Protein AF-0000000084555993 (afdb_homodimer)

Radius of gyration: 19.86 Å; Cα contacts (8 Å, |Δi|>4): 781; chains: 2; bounding box: 46×56×42 Å

Sequence (348 aa):
MSSKCIVIVDMQNDFIDGALGTKEAQEMLPKLVDKLGNVQSADLIFTQDTHHKDYLSTQEGKNLPVEHCIEGEKGWEICLALQPYLDKAKAVIKKPAFGSMELPSLVKEYDEVELVGLCTDICVISNAMILKAASPEQKIAVDASC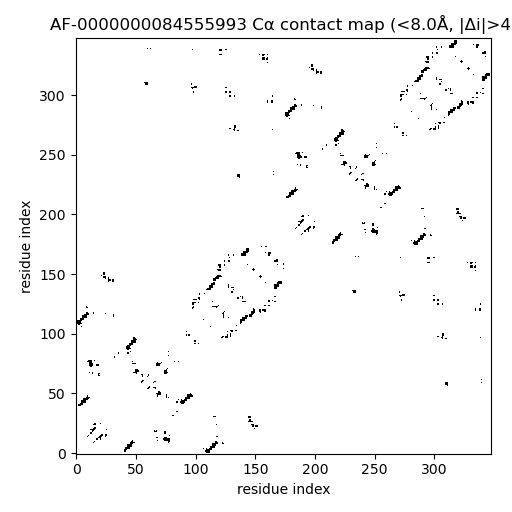CAGVTPESHKGALKAMKMCQIEIRNSSIMSSKCIVIVDMQNDFIDGALGTKEAQEMLPKLVDKLGNVQSADLIFTQDTHHKDYLSTQEGKNLPVEHCIEGEKGWEICLALQPYLDKAKAVIKKPAFGSMELPSLVKEYDEVELVGLCTDICVISNAMILKAASPEQKIAVDASCCAGVTPESHKGALKAMKMCQIEIRNSSI

Secondary structure (DSSP, 8-state):
---EEEEEE--BHHHHTSTT--HHHHHHHHHHHHHHHH--S-EEEEEEE-B-TTGGGSHHHHHS-----BTTSGGGSBPGGGHHHHTT-SEEEEESSSS-SSHHHHHTT-SEEEEEEE-IIIIIHHHHHHHHHH-TTSEEEEEEEEEE-SSHHHHHHHHHHHHHTTPEEES---/---EEEEEE--BHHHHTSTT--HHHHHHHHHHHHHHHH--S-EEEEEEE-B-TTGGGSHHHHHS-----BTTSGGGSBPGGGHHHHTT-SEEEEESSSS-SSHHHHHTT-SEEEEEEE-IIIIIHHHHHHHHHH-TTSEEEEEEEEEE-SSHHHHHHHHHHHHHTTPEEES---

Organism: NCBI:txid82374

Nearest PDB structures (foldseek):
  1im5-assembly1_A  TM=8.175E-01  e=3.072E-12  Pyrococcus horikoshii
  3r2j-assembly2_C  TM=8.538E-01  e=1.703E-11  Leishmania infantum
  3hu5-assembly1_A  TM=8.376E-01  e=5.335E-11  Nitratidesulfovibrio vulgaris str. Hildenborough
  2b34-assembly1_A  TM=7.791E-01  e=4.639E-07  Caenorhabditis elegans
  3ipc-assembly1_A  TM=2.996E-01  e=1.670E+00  Agrobacterium fabrum str. C58

InterPro domains:
  IPR000868 Isochorismatase-like domain [PF00857] (5-165)
  IPR036380 Isochorismatase-like superfamily [G3DSA:3.40.50.850] (1-174)
  IPR036380 Isochorismatase-like superfamily [SSF52499] (4-170)
  IPR052347 Isochorismatase Family Nicotinamidases [PTHR11080] (3-58)

Solvent-accessible surface area (backbone atoms only — not comparable to full-atom values): 17674 Å² total; per-residue (Å²): 128,89,41,37,33,37,38,40,27,31,56,19,29,13,46,31,77,44,79,62,34,38,71,55,31,52,63,21,45,62,52,38,50,53,47,63,72,64,58,83,74,58,49,36,34,36,38,32,54,42,36,53,94,61,38,62,76,37,57,62,18,66,75,49,80,63,84,54,20,35,65,90,39,76,36,32,36,66,33,75,89,47,46,78,54,57,76,66,34,78,46,74,44,78,22,81,42,57,18,54,85,61,52,47,74,76,50,64,85,35,50,28,41,37,38,33,29,33,33,28,29,35,28,39,47,26,36,51,41,44,39,45,32,71,36,61,78,45,48,43,33,34,39,47,56,29,30,24,26,92,38,75,67,47,22,51,35,24,53,53,35,39,42,63,58,70,32,44,76,34,76,60,94,120,128,88,42,37,33,38,38,39,27,30,56,18,28,13,47,31,77,43,79,62,34,38,73,54,33,53,63,20,45,62,50,36,51,54,48,60,73,64,57,84,73,58,50,36,34,38,37,34,53,42,36,54,95,62,37,64,77,38,59,62,19,64,76,48,78,62,84,53,21,36,66,92,39,75,37,31,36,66,34,74,88,46,46,76,55,57,76,66,32,78,44,74,44,78,23,80,44,58,20,54,87,61,52,46,75,75,50,64,85,35,50,28,42,36,37,35,30,33,33,29,29,35,28,40,46,28,34,51,41,43,40,46,32,71,35,60,77,45,46,45,33,33,40,46,55,29,29,26,25,90,38,73,66,45,22,51,36,25,52,53,35,39,41,64,58,70,32,45,75,35,76,61,93,120

Structure (mmCIF, N/CA/C/O backbone):
data_AF-0000000084555993-model_v1
#
loop_
_entity.id
_entity.type
_entity.pdbx_description
1 polymer nicotinamidase
#
loop_
_atom_site.group_PDB
_atom_site.id
_atom_site.type_symbol
_atom_site.label_atom_id
_atom_site.label_alt_id
_atom_site.label_comp_id
_atom_site.label_asym_id
_atom_site.label_entity_id
_atom_site.label_seq_id
_atom_site.pdbx_PDB_ins_code
_atom_site.Cartn_x
_atom_site.Cartn_y
_atom_site.Cartn_z
_atom_site.occupancy
_atom_site.B_iso_or_equiv
_atom_site.auth_seq_id
_atom_site.auth_comp_id
_atom_site.auth_asym_id
_atom_site.auth_atom_id
_atom_site.pdbx_PDB_model_num
ATOM 1 N N . MET A 1 1 ? -24.984 -11.398 -12.375 1 55.81 1 MET A N 1
ATOM 2 C CA . MET A 1 1 ? -24.203 -12.133 -11.375 1 55.81 1 MET A CA 1
ATOM 3 C C . MET A 1 1 ? -22.938 -11.375 -10.992 1 55.81 1 MET A C 1
ATOM 5 O O . MET A 1 1 ? -22.422 -10.602 -11.789 1 55.81 1 MET A O 1
ATOM 9 N N . SER A 1 2 ? -22.562 -11.227 -9.734 1 68.75 2 SER A N 1
ATOM 10 C CA . SER A 1 2 ? -21.359 -10.5 -9.32 1 68.75 2 SER A CA 1
ATOM 11 C C . SER A 1 2 ? -20.109 -11.055 -10.008 1 68.75 2 SER A C 1
ATOM 13 O O . SER A 1 2 ? -19.891 -12.266 -10.016 1 68.75 2 SER A O 1
ATOM 15 N N . SER A 1 3 ? -19.438 -10.188 -10.742 1 93.5 3 SER A N 1
ATOM 16 C CA . SER A 1 3 ? -18.25 -10.586 -11.492 1 93.5 3 SER A CA 1
ATOM 17 C C . SER A 1 3 ? -17 -10.516 -10.617 1 93.5 3 SER A C 1
ATOM 19 O O . SER A 1 3 ? -16.812 -9.562 -9.867 1 93.5 3 SER A O 1
ATOM 21 N N . LYS A 1 4 ? -16.234 -11.695 -10.633 1 96.56 4 LYS A N 1
ATOM 22 C CA . LYS A 1 4 ? -15.055 -11.812 -9.781 1 96.56 4 LYS A CA 1
ATOM 23 C C . LYS A 1 4 ? -13.805 -12.07 -10.617 1 96.56 4 LYS A C 1
ATOM 25 O O . LYS A 1 4 ? -13.859 -12.781 -11.625 1 96.56 4 LYS A O 1
ATOM 30 N N . CYS A 1 5 ? -12.773 -11.398 -10.172 1 98.12 5 CYS A N 1
ATOM 31 C CA . CYS A 1 5 ? -11.445 -11.648 -10.711 1 98.12 5 CYS A CA 1
ATOM 32 C C . CYS A 1 5 ? -10.477 -12.07 -9.609 1 98.12 5 CYS A C 1
ATOM 34 O O . CYS A 1 5 ? -10.523 -11.539 -8.5 1 98.12 5 CYS A O 1
ATOM 36 N N . ILE A 1 6 ? -9.688 -13.094 -9.836 1 98.75 6 ILE A N 1
ATOM 37 C CA . ILE A 1 6 ? -8.594 -13.477 -8.953 1 98.75 6 ILE A CA 1
ATOM 38 C C . ILE A 1 6 ? -7.262 -13.086 -9.578 1 98.75 6 ILE A C 1
ATOM 40 O O . ILE A 1 6 ? -6.973 -13.453 -10.719 1 98.75 6 ILE A O 1
ATOM 44 N N . VAL A 1 7 ? -6.539 -12.289 -8.883 1 98.94 7 VAL A N 1
ATOM 45 C CA . VAL A 1 7 ? -5.199 -11.906 -9.312 1 98.94 7 VAL A CA 1
ATOM 46 C C . VAL A 1 7 ? -4.164 -12.789 -8.625 1 98.94 7 VAL A C 1
ATOM 48 O O . VAL A 1 7 ? -4.051 -12.781 -7.395 1 98.94 7 VAL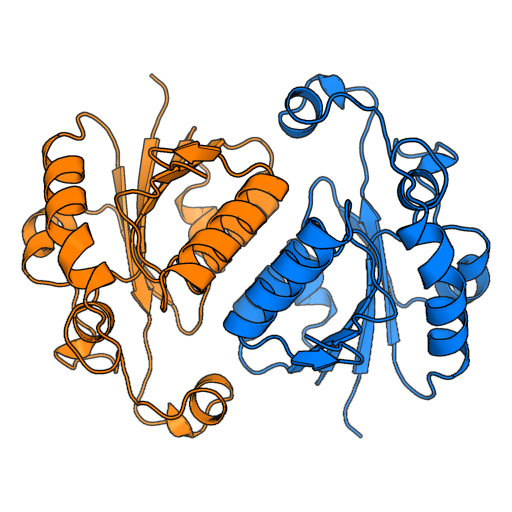 A O 1
ATOM 51 N N . ILE A 1 8 ? -3.455 -13.562 -9.375 1 98.94 8 ILE A N 1
ATOM 52 C CA . ILE A 1 8 ? -2.4 -14.445 -8.891 1 98.94 8 ILE A CA 1
ATOM 53 C C . ILE A 1 8 ? -1.05 -13.742 -8.992 1 98.94 8 ILE A C 1
ATOM 55 O O . ILE A 1 8 ? -0.478 -13.625 -10.078 1 98.94 8 ILE A O 1
ATOM 59 N N . VAL A 1 9 ? -0.584 -13.367 -7.863 1 98.94 9 VAL A N 1
ATOM 60 C CA . VAL A 1 9 ? 0.553 -12.453 -7.812 1 98.94 9 VAL A CA 1
ATOM 61 C C . VAL A 1 9 ? 1.855 -13.25 -7.781 1 98.94 9 VAL A C 1
ATOM 63 O O . VAL A 1 9 ? 2.146 -13.938 -6.805 1 98.94 9 VAL A O 1
ATOM 66 N N . ASP A 1 10 ? 2.623 -13.219 -8.773 1 98.94 10 ASP A N 1
ATOM 67 C CA . ASP A 1 10 ? 4.043 -13.539 -8.867 1 98.94 10 ASP A CA 1
ATOM 68 C C . ASP A 1 10 ? 4.312 -14.969 -8.422 1 98.94 10 ASP A C 1
ATOM 70 O O . ASP A 1 10 ? 5.258 -15.227 -7.672 1 98.94 10 ASP A O 1
ATOM 74 N N . MET A 1 11 ? 3.443 -15.852 -8.82 1 98.94 11 MET A N 1
ATOM 75 C CA . MET A 1 11 ? 3.701 -17.25 -8.531 1 98.94 11 MET A CA 1
ATOM 76 C C . MET A 1 11 ? 4.77 -17.812 -9.469 1 98.94 11 MET A C 1
ATOM 78 O O . MET A 1 11 ? 4.484 -18.688 -10.289 1 98.94 11 MET A O 1
ATOM 82 N N . GLN A 1 12 ? 5.945 -17.266 -9.281 1 98.94 12 GLN A N 1
ATOM 83 C CA . GLN A 1 12 ? 7.102 -17.578 -10.109 1 98.94 12 GLN A CA 1
ATOM 84 C C . GLN A 1 12 ? 8.078 -18.484 -9.367 1 98.94 12 GLN A C 1
ATOM 86 O O . GLN A 1 12 ? 8.164 -18.453 -8.141 1 98.94 12 GLN A O 1
ATOM 91 N N . ASN A 1 13 ? 8.898 -19.25 -10.086 1 98.94 13 ASN A N 1
ATOM 92 C CA . ASN A 1 13 ? 9.789 -20.25 -9.508 1 98.94 13 ASN A CA 1
ATOM 93 C C . ASN A 1 13 ? 10.75 -19.625 -8.492 1 98.94 13 ASN A C 1
ATOM 95 O O . ASN A 1 13 ? 11 -20.203 -7.438 1 98.94 13 ASN A O 1
ATOM 99 N N . ASP A 1 14 ? 11.289 -18.453 -8.789 1 98.94 14 ASP A N 1
ATOM 100 C CA . ASP A 1 14 ? 12.273 -17.797 -7.934 1 98.94 14 ASP A CA 1
ATOM 101 C C . ASP A 1 14 ? 11.695 -17.5 -6.555 1 98.94 14 ASP A C 1
ATOM 103 O O . ASP A 1 14 ? 12.422 -17.453 -5.559 1 98.94 14 ASP A O 1
ATOM 107 N N . PHE A 1 15 ? 10.344 -17.375 -6.465 1 98.88 15 PHE A N 1
ATOM 108 C CA . PHE A 1 15 ? 9.711 -17.016 -5.199 1 98.88 15 PHE A CA 1
ATOM 109 C C . PHE A 1 15 ? 9.227 -18.266 -4.473 1 98.88 15 PHE A C 1
ATOM 111 O O . PHE A 1 15 ? 8.812 -18.203 -3.314 1 98.88 15 PHE A O 1
ATOM 118 N N . ILE A 1 16 ? 9.188 -19.391 -5.141 1 98.88 16 ILE A N 1
ATOM 119 C CA . ILE A 1 16 ? 8.625 -20.609 -4.566 1 98.88 16 ILE A CA 1
ATOM 120 C C . ILE A 1 16 ? 9.75 -21.516 -4.082 1 98.88 16 ILE A C 1
ATOM 122 O O . ILE A 1 16 ? 9.836 -21.828 -2.895 1 98.88 16 ILE A O 1
ATOM 126 N N . ASP A 1 17 ? 10.68 -21.812 -4.949 1 98.44 17 ASP A N 1
ATOM 127 C CA . ASP A 1 17 ? 11.758 -22.719 -4.582 1 98.44 17 ASP A CA 1
ATOM 128 C C . ASP A 1 17 ? 13.07 -22.312 -5.25 1 98.44 17 ASP A C 1
ATOM 130 O O . ASP A 1 17 ? 14.008 -23.109 -5.336 1 98.44 17 ASP A O 1
ATOM 134 N N . GLY A 1 18 ? 13.18 -21.125 -5.801 1 98.44 18 GLY A N 1
ATOM 135 C CA . GLY A 1 18 ? 14.383 -20.594 -6.422 1 98.44 18 GLY A CA 1
ATOM 136 C C . GLY A 1 18 ? 15.109 -19.578 -5.555 1 98.44 18 GLY A C 1
ATOM 137 O O . GLY A 1 18 ? 15.289 -19.812 -4.359 1 98.44 18 GLY A O 1
ATOM 138 N N . ALA A 1 19 ? 15.625 -18.516 -6.148 1 98.38 19 ALA A N 1
ATOM 139 C CA . ALA A 1 19 ? 16.562 -17.562 -5.559 1 98.38 19 ALA A CA 1
ATOM 140 C C . ALA A 1 19 ? 15.992 -16.938 -4.285 1 98.38 19 ALA A C 1
ATOM 142 O O . ALA A 1 19 ? 16.734 -16.656 -3.338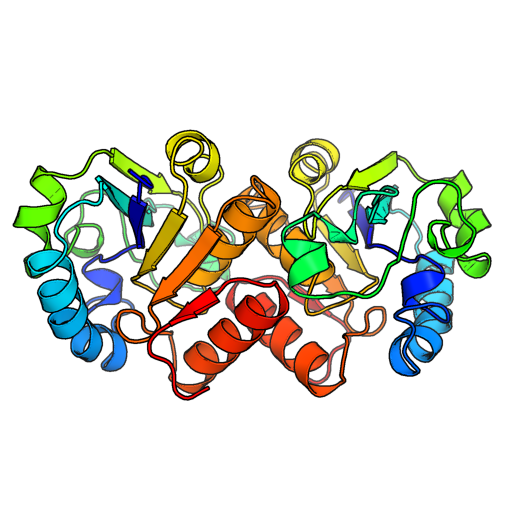 1 98.38 19 ALA A O 1
ATOM 143 N N . LEU A 1 20 ? 14.633 -16.781 -4.219 1 98.56 20 LEU A N 1
ATOM 144 C CA . LEU A 1 20 ? 13.969 -16.156 -3.074 1 98.56 20 LEU A CA 1
ATOM 145 C C . LEU A 1 20 ? 12.875 -17.062 -2.525 1 98.56 20 LEU A C 1
ATOM 147 O O . LEU A 1 20 ? 11.906 -16.578 -1.936 1 98.56 20 LEU A O 1
ATOM 151 N N . GLY A 1 21 ? 13.016 -18.328 -2.785 1 98.62 21 GLY A N 1
ATOM 152 C CA . GLY A 1 21 ? 12.047 -19.312 -2.32 1 98.62 21 GLY A CA 1
ATOM 153 C C . GLY A 1 21 ? 12.031 -19.453 -0.81 1 98.62 21 GLY A C 1
ATOM 154 O O . GLY A 1 21 ? 13.047 -19.25 -0.148 1 98.62 21 GLY A O 1
ATOM 155 N N . THR A 1 22 ? 10.859 -19.766 -0.294 1 98.5 22 THR A N 1
ATOM 156 C CA . THR A 1 22 ? 10.695 -20.031 1.128 1 98.5 22 THR A CA 1
ATOM 157 C C . THR A 1 22 ? 9.891 -21.312 1.339 1 98.5 22 THR A C 1
ATOM 159 O O . THR A 1 22 ? 9.164 -21.75 0.444 1 98.5 22 THR A O 1
ATOM 162 N N . LYS A 1 23 ? 10.031 -21.922 2.533 1 98.5 23 LYS A N 1
ATOM 163 C CA . LYS A 1 23 ? 9.227 -23.078 2.881 1 98.5 23 LYS A CA 1
ATOM 164 C C . LYS A 1 23 ? 7.738 -22.734 2.902 1 98.5 23 LYS A C 1
ATOM 166 O O . LYS A 1 23 ? 6.898 -23.531 2.486 1 98.5 23 LYS A O 1
ATOM 171 N N . GLU A 1 24 ? 7.418 -21.531 3.359 1 98.69 24 GLU A N 1
ATOM 172 C CA . GLU A 1 24 ? 6.035 -21.078 3.432 1 98.69 24 GLU A CA 1
ATOM 173 C C . GLU A 1 24 ? 5.41 -20.984 2.043 1 98.69 24 GLU A C 1
ATOM 175 O O . GLU A 1 24 ? 4.242 -21.328 1.859 1 98.69 24 GLU A O 1
ATOM 180 N N . ALA A 1 25 ? 6.188 -20.516 1.099 1 98.81 25 ALA A N 1
ATOM 181 C CA . ALA A 1 25 ? 5.707 -20.422 -0.277 1 98.81 25 ALA A CA 1
ATOM 182 C C . ALA A 1 25 ? 5.391 -21.812 -0.836 1 98.81 25 ALA A C 1
ATOM 184 O O . ALA A 1 25 ? 4.355 -22 -1.479 1 98.81 25 ALA A O 1
ATOM 185 N N . GLN A 1 26 ? 6.281 -22.734 -0.599 1 98.81 26 GLN A N 1
ATOM 186 C CA . GLN A 1 26 ? 6.062 -24.109 -1.071 1 98.81 26 GLN A CA 1
ATOM 187 C C . GLN A 1 26 ? 4.844 -24.734 -0.402 1 98.81 26 GLN A C 1
ATOM 189 O O . GLN A 1 26 ? 4.086 -25.453 -1.041 1 98.81 26 GLN A O 1
ATOM 194 N N . GLU A 1 27 ? 4.645 -24.359 0.808 1 98.5 27 GLU A N 1
ATOM 195 C CA . GLU A 1 27 ? 3.555 -24.953 1.588 1 98.5 27 GLU A CA 1
ATOM 196 C C . GLU A 1 27 ? 2.201 -24.406 1.138 1 98.5 27 GLU A C 1
ATOM 198 O O . GLU A 1 27 ? 1.195 -25.125 1.185 1 98.5 27 GLU A O 1
ATOM 203 N N . MET A 1 28 ? 2.131 -23.172 0.711 1 98.56 28 MET A N 1
ATOM 204 C CA . MET A 1 28 ? 0.849 -22.578 0.349 1 98.56 28 MET A CA 1
ATOM 205 C C . MET A 1 28 ? 0.449 -22.969 -1.071 1 98.56 28 MET A C 1
ATOM 207 O O . MET A 1 28 ? -0.715 -22.828 -1.451 1 98.56 28 MET A O 1
ATOM 211 N N . LEU A 1 29 ? 1.421 -23.422 -1.908 1 98.81 29 LEU A N 1
ATOM 212 C CA . LEU A 1 29 ? 1.202 -23.656 -3.33 1 98.81 29 LEU A CA 1
ATOM 213 C C . LEU A 1 29 ? 0.096 -24.688 -3.543 1 98.81 29 LEU A C 1
ATOM 215 O O . LEU A 1 29 ? -0.832 -24.453 -4.32 1 98.81 29 LEU A O 1
ATOM 219 N N . PRO A 1 30 ? 0.126 -25.812 -2.791 1 98.75 30 PRO A N 1
ATOM 220 C CA . PRO A 1 30 ? -0.958 -26.781 -3.004 1 98.75 30 PRO A CA 1
ATOM 221 C C . PRO A 1 30 ? -2.328 -26.219 -2.635 1 98.75 30 PRO A C 1
ATOM 223 O O . PRO A 1 30 ? -3.334 -26.562 -3.254 1 98.75 30 PRO A O 1
ATOM 226 N N . LYS A 1 31 ? -2.43 -25.344 -1.673 1 98.56 31 LYS A N 1
ATOM 227 C CA . LYS A 1 31 ? -3.688 -24.703 -1.292 1 98.56 31 LYS A CA 1
ATOM 228 C C . LYS A 1 31 ? -4.203 -23.797 -2.406 1 98.56 31 LYS A C 1
ATOM 230 O O . LYS A 1 31 ? -5.41 -23.75 -2.668 1 98.56 31 LYS A O 1
ATOM 235 N N . LEU A 1 32 ? -3.332 -23.125 -3.01 1 98.81 32 LEU A N 1
ATOM 236 C CA . LEU A 1 32 ? -3.703 -22.25 -4.117 1 98.81 32 LEU A CA 1
ATOM 237 C C . LEU A 1 32 ? -4.203 -23.062 -5.309 1 98.81 32 LEU A C 1
ATOM 239 O O . LEU A 1 32 ? -5.211 -22.719 -5.926 1 98.81 32 LEU A O 1
ATOM 243 N N . VAL A 1 33 ? -3.439 -24.125 -5.617 1 98.62 33 VAL A N 1
ATOM 244 C CA . VAL A 1 33 ? -3.857 -25 -6.711 1 98.62 33 VAL A CA 1
ATOM 245 C C . VAL A 1 33 ? -5.262 -25.531 -6.438 1 98.62 33 VAL A C 1
ATOM 247 O O . VAL A 1 33 ? -6.121 -25.531 -7.324 1 98.62 33 VAL A O 1
ATOM 250 N N . ASP A 1 34 ? -5.477 -25.969 -5.199 1 98.31 34 ASP A N 1
ATOM 251 C CA . ASP A 1 34 ? -6.789 -26.469 -4.797 1 98.31 34 ASP A CA 1
ATOM 252 C C . ASP A 1 34 ? -7.859 -25.391 -4.953 1 98.31 34 ASP A C 1
ATOM 254 O O . ASP A 1 34 ? -8.953 -25.672 -5.449 1 98.31 34 ASP A O 1
ATOM 258 N N . LYS A 1 35 ? -7.59 -24.188 -4.598 1 97.88 35 LYS A N 1
ATOM 259 C CA . LYS A 1 35 ? -8.523 -23.078 -4.711 1 97.88 35 LYS A CA 1
ATOM 260 C C . LYS A 1 35 ? -8.898 -22.812 -6.172 1 97.88 35 LYS A C 1
ATOM 262 O O . LYS A 1 35 ? -10.078 -22.688 -6.5 1 97.88 35 LYS A O 1
ATOM 267 N N . LEU A 1 36 ? -7.922 -22.719 -6.988 1 97.88 36 LEU A N 1
ATOM 268 C CA . LEU A 1 36 ? -8.156 -22.406 -8.391 1 97.88 36 LEU A CA 1
ATOM 269 C C . LEU A 1 36 ? -8.93 -23.516 -9.078 1 97.88 36 LEU A C 1
ATOM 271 O O . LEU A 1 36 ? -9.727 -23.266 -9.984 1 97.88 36 LEU A O 1
ATOM 275 N N . GLY A 1 37 ? -8.656 -24.734 -8.664 1 96.19 37 GLY A N 1
ATOM 276 C CA . GLY A 1 37 ? -9.375 -25.859 -9.219 1 96.19 37 GLY A CA 1
ATOM 277 C C . GLY A 1 37 ? -10.844 -25.875 -8.852 1 96.19 37 GLY A C 1
ATOM 278 O O . GLY A 1 37 ? -11.656 -26.516 -9.531 1 96.19 37 GLY A O 1
ATOM 279 N N . ASN A 1 38 ? -11.172 -25.172 -7.797 1 94.25 38 ASN A N 1
ATOM 280 C CA . ASN A 1 38 ? -12.539 -25.203 -7.277 1 94.25 38 ASN A CA 1
ATOM 281 C C . ASN A 1 38 ? -13.289 -23.906 -7.574 1 94.25 38 ASN A C 1
ATOM 283 O O . ASN A 1 38 ? -14.461 -23.781 -7.234 1 94.25 38 ASN A O 1
ATOM 287 N N . VAL A 1 39 ? -12.555 -23.016 -8.18 1 87.25 39 VAL A N 1
ATOM 288 C CA . VAL A 1 39 ? -13.188 -21.734 -8.469 1 87.25 39 VAL A CA 1
ATOM 289 C C . VAL A 1 39 ? -14.164 -21.891 -9.633 1 87.25 39 VAL A C 1
ATOM 291 O O . VAL A 1 39 ? -13.82 -22.438 -10.672 1 87.25 39 VAL A O 1
ATOM 294 N N . GLN A 1 40 ? -15.398 -21.562 -9.445 1 80.5 40 GLN A N 1
ATOM 295 C CA . GLN A 1 40 ? -16.453 -21.812 -10.422 1 80.5 40 GLN A CA 1
ATOM 296 C C . GLN A 1 40 ? -16.516 -20.688 -11.461 1 80.5 40 GLN A C 1
ATOM 298 O O . GLN A 1 40 ? -16.641 -20.953 -12.656 1 80.5 40 GLN A O 1
ATOM 303 N N . SER A 1 41 ? -16.562 -19.5 -11.141 1 88.94 41 SER A N 1
ATOM 304 C CA . SER A 1 41 ? -16.75 -18.391 -12.078 1 88.94 41 SER A CA 1
ATOM 305 C C . SER A 1 41 ? -15.906 -17.188 -11.672 1 88.94 41 SER A C 1
ATOM 307 O O . SER A 1 41 ? -16.344 -16.344 -10.898 1 88.94 41 SER A O 1
ATOM 309 N N . ALA A 1 42 ? -14.695 -17.156 -12.023 1 95.25 42 ALA A N 1
ATOM 310 C CA . ALA A 1 42 ? -13.805 -16 -11.828 1 95.25 42 ALA A CA 1
ATOM 311 C C . ALA A 1 42 ? -12.781 -15.914 -12.953 1 95.25 42 ALA A C 1
ATOM 313 O O . ALA A 1 42 ? -12.242 -16.922 -13.398 1 95.25 42 ALA A O 1
ATOM 314 N N . ASP A 1 43 ? -12.656 -14.773 -13.477 1 97.44 43 ASP A N 1
ATOM 315 C CA . ASP A 1 43 ? -11.539 -14.562 -14.391 1 97.44 43 ASP A CA 1
ATOM 316 C C . ASP A 1 43 ? -10.211 -14.539 -13.641 1 97.44 43 ASP A C 1
ATOM 318 O O . ASP A 1 43 ? -10.172 -14.188 -12.461 1 97.44 43 ASP A O 1
ATOM 322 N N . LEU A 1 44 ? -9.203 -14.961 -14.328 1 98.38 44 LEU A N 1
ATOM 323 C CA . LEU A 1 44 ? -7.879 -15.023 -13.719 1 98.38 44 LEU A CA 1
ATOM 324 C C . LEU A 1 44 ? -6.926 -14.031 -14.383 1 98.38 44 LEU A C 1
ATOM 326 O O . LEU A 1 44 ? -6.91 -13.906 -15.609 1 98.38 44 LEU A O 1
ATOM 330 N N . ILE A 1 45 ? -6.18 -13.297 -13.578 1 98.81 45 ILE A N 1
ATOM 331 C CA . ILE A 1 45 ? -5.09 -12.445 -14.047 1 98.81 45 ILE A CA 1
ATOM 332 C C . ILE A 1 45 ? -3.811 -12.781 -13.281 1 98.81 45 ILE A C 1
ATOM 334 O O . ILE A 1 45 ? -3.826 -12.898 -12.055 1 98.81 45 ILE A O 1
ATOM 338 N N . PHE A 1 46 ? -2.746 -12.984 -14.008 1 98.88 46 PHE A N 1
ATOM 339 C CA . PHE A 1 46 ? -1.445 -13.234 -13.398 1 98.88 46 PHE A CA 1
ATOM 340 C C . PHE A 1 46 ? -0.562 -11.992 -13.477 1 98.88 46 PHE A C 1
ATOM 342 O O . PHE A 1 46 ? -0.682 -11.195 -14.406 1 98.88 46 PHE A O 1
ATOM 349 N N . THR A 1 47 ? 0.23 -11.852 -12.453 1 98.88 47 THR A N 1
ATOM 350 C CA . THR A 1 47 ? 1.341 -10.914 -12.57 1 98.88 47 THR A CA 1
ATOM 351 C C . THR A 1 47 ? 2.678 -11.648 -12.5 1 98.88 47 THR A C 1
ATOM 353 O O . THR A 1 47 ? 2.756 -12.758 -11.969 1 98.88 47 THR A O 1
ATOM 356 N N . GLN A 1 48 ? 3.67 -11.055 -13.078 1 98.88 48 GLN A N 1
ATOM 357 C CA . GLN A 1 48 ? 5.051 -11.516 -13.031 1 98.88 48 GLN A CA 1
ATOM 358 C C . GLN A 1 48 ? 6.004 -10.375 -12.688 1 98.88 48 GLN A C 1
ATOM 360 O O . GLN A 1 48 ? 6.047 -9.367 -13.391 1 98.88 48 GLN A O 1
ATOM 365 N N . ASP A 1 49 ? 6.695 -10.523 -11.562 1 98.81 49 ASP A N 1
ATOM 366 C CA . ASP A 1 49 ? 7.852 -9.672 -11.312 1 98.81 49 ASP A CA 1
ATOM 367 C C . ASP A 1 49 ? 8.914 -9.859 -12.383 1 98.81 49 ASP A C 1
ATOM 369 O O . ASP A 1 49 ? 9.289 -10.992 -12.703 1 98.81 49 ASP A O 1
ATOM 373 N N . THR A 1 50 ? 9.383 -8.758 -12.945 1 98.81 50 THR A N 1
ATOM 374 C CA . THR A 1 50 ? 10.219 -8.914 -14.133 1 98.81 50 THR A CA 1
ATOM 375 C C . THR A 1 50 ? 11.43 -7.984 -14.062 1 98.81 50 THR A C 1
ATOM 377 O O . THR A 1 50 ? 11.273 -6.762 -14.016 1 98.81 50 THR A O 1
ATOM 380 N N . HIS A 1 51 ? 12.539 -8.617 -14.07 1 98.62 51 HIS A N 1
ATOM 381 C CA . HIS A 1 51 ? 13.805 -7.895 -14.023 1 98.62 51 HIS A CA 1
ATOM 382 C C . HIS A 1 51 ? 14.688 -8.258 -15.211 1 98.62 51 HIS A C 1
ATOM 384 O O . HIS A 1 51 ? 14.336 -9.125 -16.016 1 98.62 51 HIS A O 1
ATOM 390 N N . HIS A 1 52 ? 15.742 -7.5 -15.383 1 98.38 52 HIS A N 1
ATOM 391 C CA . HIS A 1 52 ? 16.688 -7.707 -16.469 1 98.38 52 HIS A CA 1
ATOM 392 C C . HIS A 1 52 ? 18.125 -7.766 -15.953 1 98.38 52 HIS A C 1
ATOM 394 O O . HIS A 1 52 ? 18.344 -7.766 -14.742 1 98.38 52 HIS A O 1
ATOM 400 N N . LYS A 1 53 ? 19.062 -7.91 -16.812 1 97 53 LYS A N 1
ATOM 401 C CA . LYS A 1 53 ? 20.453 -8.172 -16.438 1 97 53 LYS A CA 1
ATOM 402 C C . LYS A 1 53 ? 21.047 -7.008 -15.648 1 97 53 LYS A C 1
ATOM 404 O O . LYS A 1 53 ? 22.031 -7.176 -14.93 1 97 53 LYS A O 1
ATOM 409 N N . ASP A 1 54 ? 20.469 -5.898 -15.734 1 97.62 54 ASP A N 1
ATOM 410 C CA . ASP A 1 54 ? 20.969 -4.73 -15.016 1 97.62 54 ASP A CA 1
ATOM 411 C C . ASP A 1 54 ? 20.344 -4.629 -13.625 1 97.62 54 ASP A C 1
ATOM 413 O O . ASP A 1 54 ? 20.484 -3.602 -12.961 1 97.62 54 ASP A O 1
ATOM 417 N N . TYR A 1 55 ? 19.719 -5.66 -13.141 1 98.12 55 TYR A N 1
ATOM 418 C CA . TYR A 1 55 ? 18.969 -5.668 -11.891 1 98.12 55 TYR A CA 1
ATOM 419 C C . TYR A 1 55 ? 19.812 -5.113 -10.75 1 98.12 55 TYR A C 1
ATOM 421 O O . TYR A 1 55 ? 19.344 -4.285 -9.969 1 98.12 55 TYR A O 1
ATOM 429 N N . LEU A 1 56 ? 21 -5.484 -10.617 1 98 56 LEU A N 1
ATOM 430 C CA . LEU A 1 56 ? 21.844 -5.121 -9.492 1 98 56 LEU A CA 1
ATOM 431 C C . LEU A 1 56 ? 22.172 -3.633 -9.516 1 98 56 LEU A C 1
ATOM 433 O O . LEU A 1 56 ? 22.641 -3.078 -8.516 1 98 56 LEU A O 1
ATOM 437 N N . SER A 1 57 ? 21.922 -2.947 -10.656 1 98.06 57 SER A N 1
ATOM 438 C CA . SER A 1 57 ? 22.188 -1.515 -10.766 1 98.06 57 SER A CA 1
ATOM 439 C C . SER A 1 57 ? 20.953 -0.7 -10.406 1 98.06 57 SER A C 1
ATOM 441 O O . SER A 1 57 ? 21.031 0.515 -10.211 1 98.06 57 SER A O 1
ATOM 443 N N . THR A 1 58 ? 19.797 -1.345 -10.312 1 98 58 THR A N 1
ATOM 444 C CA . THR A 1 58 ? 18.562 -0.673 -9.938 1 98 58 THR A CA 1
ATOM 445 C C . THR A 1 58 ? 18.531 -0.391 -8.438 1 98 58 THR A C 1
ATOM 447 O O . THR A 1 58 ? 19.344 -0.933 -7.684 1 98 58 THR A O 1
ATOM 450 N N . GLN A 1 59 ? 17.656 0.459 -8.016 1 97.94 59 GLN A N 1
ATOM 451 C CA . GLN A 1 59 ? 17.484 0.703 -6.594 1 97.94 59 GLN A CA 1
ATOM 452 C C . GLN A 1 59 ? 17.094 -0.578 -5.859 1 97.94 59 GLN A C 1
ATOM 454 O O . GLN A 1 59 ? 17.625 -0.87 -4.785 1 97.94 59 GLN A O 1
ATOM 459 N N . GLU A 1 60 ? 16.125 -1.313 -6.418 1 98.12 60 GLU A N 1
ATOM 460 C CA . GLU A 1 60 ? 15.727 -2.578 -5.805 1 98.12 60 GLU A CA 1
ATOM 461 C C . GLU A 1 60 ? 16.922 -3.518 -5.652 1 98.12 60 GLU A C 1
ATOM 463 O O . GLU A 1 60 ? 17.094 -4.145 -4.605 1 98.12 60 GLU A O 1
ATOM 468 N N . GLY A 1 61 ? 17.719 -3.625 -6.719 1 98.12 61 GLY A N 1
ATOM 469 C CA . GLY A 1 61 ? 18.875 -4.508 -6.707 1 98.12 61 GLY A CA 1
ATOM 470 C C . GLY A 1 61 ? 19.906 -4.117 -5.668 1 98.12 61 GLY A C 1
ATOM 471 O O 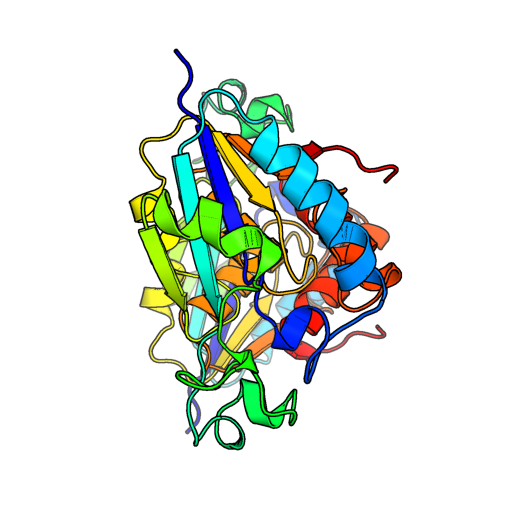. GLY A 1 61 ? 20.562 -4.98 -5.086 1 98.12 61 GLY A O 1
ATOM 472 N N . LYS A 1 62 ? 20.078 -2.809 -5.449 1 98.12 62 LYS A N 1
ATOM 473 C CA . LYS A 1 62 ? 21 -2.33 -4.426 1 98.12 62 LYS A CA 1
ATOM 474 C C . LYS A 1 62 ? 20.5 -2.682 -3.027 1 98.12 62 LYS A C 1
ATOM 476 O O . LYS A 1 62 ? 21.281 -3.021 -2.145 1 98.12 62 LYS A O 1
ATOM 481 N N . ASN A 1 63 ? 19.234 -2.676 -2.822 1 98 63 ASN A N 1
ATOM 482 C CA . ASN A 1 63 ? 18.625 -2.938 -1.519 1 98 63 ASN A CA 1
ATOM 483 C C . ASN A 1 63 ? 18.438 -4.434 -1.278 1 98 63 ASN A C 1
ATOM 485 O O . ASN A 1 63 ? 18.438 -4.887 -0.133 1 98 63 ASN A O 1
ATOM 489 N N . LEU A 1 64 ? 18.156 -5.199 -2.264 1 97.88 64 LEU A N 1
ATOM 490 C CA . LEU A 1 64 ? 18.062 -6.656 -2.273 1 97.88 64 LEU A CA 1
ATOM 491 C C . LEU A 1 64 ? 18.938 -7.254 -3.367 1 97.88 64 LEU A C 1
ATOM 493 O O . LEU A 1 64 ? 18.453 -7.582 -4.453 1 97.88 64 LEU A O 1
ATOM 497 N N . PRO A 1 65 ? 20.266 -7.43 -3.047 1 98.12 65 PRO A N 1
ATOM 498 C CA . PRO A 1 65 ? 21.219 -7.82 -4.082 1 98.12 65 PRO A CA 1
ATOM 499 C C . PRO A 1 65 ? 21.203 -9.32 -4.379 1 98.12 65 PRO A C 1
ATOM 501 O O . PRO A 1 65 ? 22.234 -9.992 -4.266 1 98.12 65 PRO A O 1
ATOM 504 N N . VAL A 1 66 ? 20.062 -9.875 -4.695 1 98.44 66 VAL A N 1
ATOM 505 C CA . VAL A 1 66 ? 19.812 -11.25 -5.133 1 98.44 66 VAL A CA 1
ATOM 506 C C . VAL A 1 66 ? 19.078 -11.242 -6.469 1 98.44 66 VAL A C 1
ATOM 508 O O . VAL A 1 66 ? 17.875 -10.969 -6.52 1 98.44 66 VAL A O 1
ATOM 511 N N . GLU A 1 67 ? 19.859 -11.523 -7.504 1 98.44 67 GLU A N 1
ATOM 512 C CA . GLU A 1 67 ? 19.219 -11.586 -8.812 1 98.44 67 GLU A CA 1
ATOM 513 C C . GLU A 1 67 ? 18.062 -12.594 -8.82 1 98.44 67 GLU A C 1
ATOM 515 O O . GLU A 1 67 ? 18.219 -13.703 -8.312 1 98.44 67 GLU A O 1
ATOM 520 N N . HIS A 1 68 ? 16.984 -12.211 -9.258 1 98.75 68 HIS A N 1
ATOM 521 C CA . HIS A 1 68 ? 15.789 -13.047 -9.359 1 98.75 68 HIS A CA 1
ATOM 522 C C . HIS A 1 68 ? 14.875 -12.57 -10.477 1 98.75 68 HIS A C 1
ATOM 524 O O . HIS A 1 68 ? 15.008 -11.438 -10.953 1 98.75 68 HIS A O 1
ATOM 530 N N . CYS A 1 69 ? 13.953 -13.477 -10.906 1 98.75 69 CYS A N 1
ATOM 531 C CA . CYS A 1 69 ? 12.906 -13.18 -11.883 1 98.75 69 CYS A CA 1
ATOM 532 C C . CYS A 1 69 ? 13.484 -12.438 -13.078 1 98.75 69 CYS A C 1
ATOM 534 O O . CYS A 1 69 ? 12.922 -11.43 -13.516 1 98.75 69 CYS A O 1
ATOM 536 N N . ILE A 1 70 ? 14.672 -12.875 -13.5 1 98.75 70 ILE A N 1
ATOM 537 C CA . ILE A 1 70 ? 15.25 -12.344 -14.727 1 98.75 70 ILE A CA 1
ATOM 538 C C . ILE A 1 70 ? 14.477 -12.875 -15.93 1 98.75 70 ILE A C 1
ATOM 540 O O . ILE A 1 70 ? 14.367 -14.094 -16.125 1 98.75 70 ILE A O 1
ATOM 544 N N . GLU A 1 71 ? 13.922 -11.977 -16.719 1 98.69 71 GLU A N 1
ATOM 545 C CA . GLU A 1 71 ? 13.047 -12.352 -17.828 1 98.69 71 GLU A CA 1
ATOM 546 C C . GLU A 1 71 ? 13.727 -13.352 -18.75 1 98.69 71 GLU A C 1
ATOM 548 O O . GLU A 1 71 ? 14.867 -13.148 -19.172 1 98.69 71 GLU A O 1
ATOM 553 N N . GLY A 1 72 ? 12.938 -14.414 -19.047 1 98.31 72 GLY A N 1
ATOM 554 C CA . GLY A 1 72 ? 13.438 -15.422 -19.969 1 98.31 72 GLY A CA 1
ATOM 555 C C . GLY A 1 72 ? 14.117 -16.594 -19.266 1 98.31 72 GLY A C 1
ATOM 556 O O . GLY A 1 72 ? 14.391 -17.625 -19.891 1 98.31 72 GLY A O 1
ATOM 557 N N . GLU A 1 73 ? 14.484 -16.453 -18.016 1 98.56 73 GLU A N 1
ATOM 558 C CA . GLU A 1 73 ? 15.109 -17.516 -17.234 1 98.56 73 GLU A CA 1
ATOM 559 C C . GLU A 1 73 ? 14.07 -18.344 -16.484 1 98.56 73 GLU A C 1
ATOM 561 O O . GLU A 1 73 ? 12.938 -17.891 -16.281 1 98.56 73 GLU A O 1
ATOM 566 N N . LYS A 1 74 ? 14.477 -19.516 -16.078 1 98.56 74 LYS A N 1
ATOM 567 C CA . LYS A 1 74 ? 13.578 -20.453 -15.406 1 98.56 74 LYS A CA 1
ATOM 568 C C . LYS A 1 74 ? 12.945 -19.812 -14.172 1 98.56 74 LYS A C 1
ATOM 570 O O . LYS A 1 74 ? 11.766 -20.031 -13.898 1 98.56 74 LYS A O 1
ATOM 575 N N . GLY A 1 75 ? 13.703 -19.031 -13.484 1 98.75 75 GLY A N 1
ATOM 576 C CA . GLY A 1 75 ? 13.219 -18.406 -12.258 1 98.75 75 GLY A CA 1
ATOM 577 C C . GLY A 1 75 ? 12.062 -17.438 -12.492 1 98.75 75 GLY A C 1
ATOM 578 O O . GLY A 1 75 ? 11.242 -17.219 -11.602 1 98.75 75 GLY A O 1
ATOM 579 N N . TRP A 1 76 ? 11.984 -16.875 -13.695 1 98.81 76 TRP A N 1
ATOM 580 C CA . TRP A 1 76 ? 11 -15.867 -14.07 1 98.81 76 TRP A CA 1
ATOM 581 C C . TRP A 1 76 ? 9.672 -16.516 -14.438 1 98.81 76 TRP A C 1
ATOM 583 O O . TRP A 1 76 ? 8.625 -15.875 -14.391 1 98.81 76 TRP A O 1
ATOM 593 N N . GLU A 1 77 ? 9.641 -17.75 -14.734 1 98.88 77 GLU A N 1
ATOM 594 C CA . GLU A 1 77 ? 8.461 -18.453 -15.227 1 98.88 77 GLU A CA 1
ATOM 595 C C . GLU A 1 77 ? 7.461 -18.719 -14.109 1 98.88 77 GLU A C 1
ATOM 597 O O . GLU A 1 77 ? 7.848 -18.953 -12.961 1 98.88 77 GLU A O 1
ATOM 602 N N . ILE A 1 78 ? 6.199 -18.609 -14.5 1 98.94 78 ILE A N 1
ATOM 603 C CA . ILE A 1 78 ? 5.168 -19.094 -13.586 1 98.94 78 ILE A CA 1
ATOM 604 C C . ILE A 1 78 ? 5.395 -20.578 -13.289 1 98.94 78 ILE A C 1
ATOM 606 O O . ILE A 1 78 ? 5.711 -21.359 -14.188 1 98.94 78 ILE A O 1
ATOM 610 N N . CYS A 1 79 ? 5.195 -20.984 -12.047 1 98.88 79 CYS A N 1
ATOM 611 C CA . CYS A 1 79 ? 5.512 -22.359 -11.641 1 98.88 79 CYS A CA 1
ATOM 612 C C . CYS A 1 79 ? 4.68 -23.359 -12.422 1 98.88 79 CYS A C 1
ATOM 614 O O . CYS A 1 79 ? 3.568 -23.047 -12.852 1 98.88 79 CYS A O 1
ATOM 616 N N . LEU A 1 80 ? 5.176 -24.484 -12.523 1 98.69 80 LEU A N 1
ATOM 617 C CA . LEU A 1 80 ? 4.602 -25.547 -13.344 1 98.69 80 LEU A CA 1
ATOM 618 C C . LEU A 1 80 ? 3.184 -25.875 -12.883 1 98.69 80 LEU A C 1
ATOM 620 O O . LEU A 1 80 ? 2.291 -26.078 -13.711 1 98.69 80 LEU A O 1
ATOM 624 N N . ALA A 1 81 ? 2.906 -25.891 -11.609 1 98.62 81 ALA A N 1
ATOM 625 C CA . ALA A 1 81 ? 1.633 -26.312 -11.031 1 98.62 81 ALA A CA 1
ATOM 626 C C . ALA A 1 81 ? 0.497 -25.391 -11.484 1 98.62 81 ALA A C 1
ATOM 628 O O . ALA A 1 81 ? -0.672 -25.781 -11.453 1 98.62 81 ALA A O 1
ATOM 629 N N . LEU A 1 82 ? 0.818 -24.188 -11.977 1 98.81 82 LEU A N 1
ATOM 630 C CA . LEU A 1 82 ? -0.229 -23.219 -12.289 1 98.81 82 LEU A CA 1
ATOM 631 C C . LEU A 1 82 ? -0.347 -23.031 -13.797 1 98.81 82 LEU A C 1
ATOM 633 O O . LEU A 1 82 ? -1.158 -22.219 -14.258 1 98.81 82 LEU A O 1
ATOM 637 N N . GLN A 1 83 ? 0.444 -23.766 -14.609 1 98.5 83 GLN A N 1
ATOM 638 C CA . GLN A 1 83 ? 0.47 -23.609 -16.062 1 98.5 83 GLN A CA 1
ATOM 639 C C . GLN A 1 83 ? -0.913 -23.844 -16.672 1 98.5 83 GLN A C 1
ATOM 641 O O . GLN A 1 83 ? -1.33 -23.109 -17.562 1 98.5 83 GLN A O 1
ATOM 646 N N . PRO A 1 84 ? -1.697 -24.828 -16.188 1 97.31 84 PRO A N 1
ATOM 647 C CA . PRO A 1 84 ? -3.037 -25.016 -16.75 1 97.31 84 PRO A CA 1
ATOM 648 C C . PRO A 1 84 ? -3.934 -23.797 -16.547 1 97.31 84 PRO A C 1
ATOM 650 O O . PRO A 1 84 ? -4.805 -23.531 -17.375 1 97.31 84 PRO A O 1
ATOM 653 N N . TYR A 1 85 ? -3.752 -23.062 -15.516 1 97.81 85 TYR A N 1
ATOM 654 C CA . TYR A 1 85 ? -4.559 -21.891 -15.219 1 97.81 85 TYR A CA 1
ATOM 655 C C . TYR A 1 85 ? -4.031 -20.656 -15.961 1 97.81 85 TYR A C 1
ATOM 657 O O . TYR A 1 85 ? -4.801 -19.766 -16.312 1 97.81 85 TYR A O 1
ATOM 665 N N . LEU A 1 86 ? -2.713 -20.672 -16.094 1 97.94 86 LEU A N 1
ATOM 666 C CA . LEU A 1 86 ? -2.094 -19.594 -16.859 1 97.94 86 LEU A CA 1
ATOM 667 C C . LEU A 1 86 ? -2.648 -19.562 -18.281 1 97.94 86 LEU A C 1
ATOM 669 O O . LEU A 1 86 ? -2.91 -18.5 -18.828 1 97.94 86 LEU A O 1
ATOM 673 N N . ASP A 1 87 ? -2.861 -20.734 -18.906 1 95.69 87 ASP A N 1
ATOM 674 C CA . ASP A 1 87 ? -3.354 -20.875 -20.266 1 95.69 87 ASP A CA 1
ATOM 675 C C . ASP A 1 87 ? -4.758 -20.297 -20.406 1 95.69 87 ASP A C 1
ATOM 677 O O . ASP A 1 87 ? -5.148 -19.844 -21.484 1 95.69 87 ASP A O 1
ATOM 681 N N . LYS A 1 88 ? -5.504 -20.219 -19.328 1 94.75 88 LYS A N 1
ATOM 682 C CA . LYS A 1 88 ? -6.891 -19.766 -19.344 1 94.75 88 LYS A CA 1
ATOM 683 C C . LYS A 1 88 ? -7 -18.344 -18.812 1 94.75 88 LYS A C 1
ATOM 685 O O . LYS A 1 88 ? -8.094 -17.781 -18.75 1 94.75 88 LYS A O 1
ATOM 690 N N . ALA A 1 89 ? -5.867 -17.781 -18.453 1 97.69 89 ALA A N 1
ATOM 691 C CA . ALA A 1 89 ? -5.8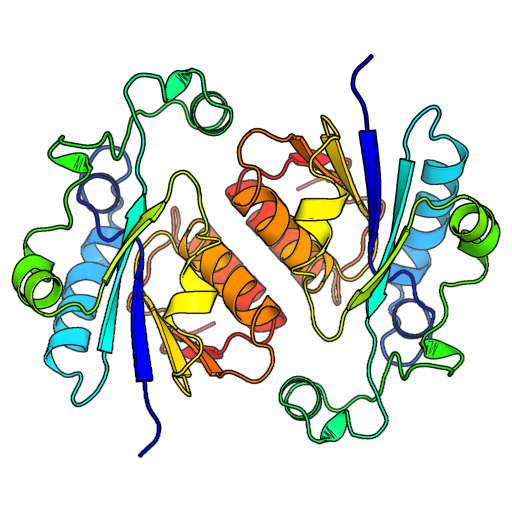63 -16.453 -17.828 1 97.69 89 ALA A CA 1
ATOM 692 C C . ALA A 1 89 ? -6.289 -15.383 -18.844 1 97.69 89 ALA A C 1
ATOM 694 O O . ALA A 1 89 ? -5.965 -15.469 -20.031 1 97.69 89 ALA A O 1
ATOM 695 N N . LYS A 1 90 ? -6.969 -14.398 -18.344 1 97.31 90 LYS A N 1
ATOM 696 C CA . LYS A 1 90 ? -7.391 -13.273 -19.172 1 97.31 90 LYS A CA 1
ATOM 697 C C . LYS A 1 90 ? -6.207 -12.383 -19.531 1 97.31 90 LYS A C 1
ATOM 699 O O . LYS A 1 90 ? -6.203 -11.742 -20.594 1 97.31 90 LYS A O 1
ATOM 704 N N . ALA A 1 91 ? -5.254 -12.305 -18.672 1 98.25 91 ALA A N 1
ATOM 705 C CA . ALA A 1 91 ? -4.082 -11.461 -18.891 1 98.25 91 ALA A CA 1
ATOM 706 C C . ALA A 1 91 ? -2.924 -11.891 -17.984 1 98.25 91 ALA A C 1
ATOM 708 O O . ALA A 1 91 ? -3.137 -12.516 -16.938 1 98.25 91 ALA A O 1
ATOM 709 N N . VAL A 1 92 ? -1.782 -11.625 -18.422 1 98.62 92 VAL A N 1
ATOM 710 C CA . VAL A 1 92 ? -0.545 -11.719 -17.656 1 98.62 92 VAL A CA 1
ATOM 711 C C . VAL A 1 92 ? 0.188 -10.383 -17.703 1 98.62 92 VAL A C 1
ATOM 713 O O . VAL A 1 92 ? 0.551 -9.898 -18.766 1 98.62 92 VAL A O 1
ATOM 716 N N . ILE A 1 93 ? 0.4 -9.812 -16.531 1 98.56 93 ILE A N 1
ATOM 717 C CA . ILE A 1 93 ? 1.042 -8.508 -16.438 1 98.56 93 ILE A CA 1
ATOM 718 C C . ILE A 1 93 ? 2.496 -8.672 -16.016 1 98.56 93 ILE A C 1
ATOM 720 O O . ILE A 1 93 ? 2.775 -9.266 -14.969 1 98.56 93 ILE A O 1
ATOM 724 N N . LYS A 1 94 ? 3.404 -8.18 -16.844 1 98.5 94 LYS A N 1
ATOM 725 C CA . LYS A 1 94 ? 4.793 -8.039 -16.406 1 98.5 94 LYS A CA 1
ATOM 726 C C . LYS A 1 94 ? 5.016 -6.711 -15.695 1 98.5 94 LYS A C 1
ATOM 728 O O . LYS A 1 94 ? 4.734 -5.648 -16.25 1 98.5 94 LYS A O 1
ATOM 733 N N . LYS A 1 95 ? 5.418 -6.801 -14.453 1 97.56 95 LYS A N 1
ATOM 734 C CA . LYS A 1 95 ? 5.672 -5.562 -13.727 1 97.56 95 LYS A CA 1
ATOM 735 C C . LYS A 1 95 ? 7.137 -5.457 -13.312 1 97.56 95 LYS A C 1
ATOM 737 O O . LYS A 1 95 ? 7.758 -6.457 -12.938 1 97.56 95 LYS A O 1
ATOM 742 N N . PRO A 1 96 ? 7.676 -4.23 -13.414 1 94.31 96 PRO A N 1
ATOM 743 C CA . PRO A 1 96 ? 9.094 -4.016 -13.109 1 94.31 96 PRO A CA 1
ATOM 744 C C . PRO A 1 96 ? 9.352 -3.748 -11.625 1 94.31 96 PRO A C 1
ATOM 746 O O . PRO A 1 96 ? 10.5 -3.602 -11.211 1 94.31 96 PRO A O 1
ATOM 749 N N . ALA A 1 97 ? 8.266 -3.596 -10.867 1 93.06 97 ALA A N 1
ATOM 750 C CA . ALA A 1 97 ? 8.375 -3.26 -9.453 1 93.06 97 ALA A CA 1
ATOM 751 C C . ALA A 1 97 ? 7.383 -4.074 -8.625 1 93.06 97 ALA A C 1
ATOM 753 O O . ALA A 1 97 ? 6.828 -5.066 -9.102 1 93.06 97 ALA A O 1
ATOM 754 N N . PHE A 1 98 ? 7.145 -3.666 -7.344 1 98.19 98 PHE A N 1
ATOM 755 C CA . PHE A 1 98 ? 6.355 -4.449 -6.398 1 98.19 98 PHE A CA 1
ATOM 756 C C . PHE A 1 98 ? 4.883 -4.449 -6.789 1 98.19 98 PHE A C 1
ATOM 758 O O . PHE A 1 98 ? 4.234 -5.496 -6.789 1 98.19 98 PHE A O 1
ATOM 765 N N . GLY A 1 99 ? 4.348 -3.316 -7.145 1 98.56 99 GLY A N 1
ATOM 766 C CA . GLY A 1 99 ? 2.971 -3.176 -7.59 1 98.56 99 GLY A CA 1
ATOM 767 C C . GLY A 1 99 ? 2.854 -2.801 -9.055 1 98.56 99 GLY A C 1
ATOM 768 O O . GLY A 1 99 ? 3.812 -2.311 -9.656 1 98.56 99 GLY A 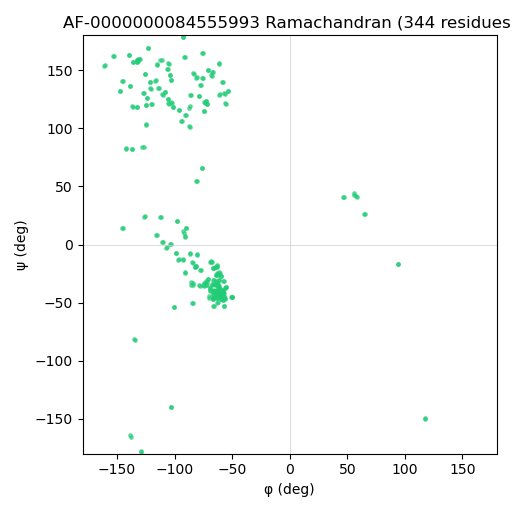O 1
ATOM 769 N N . SER A 1 100 ? 1.707 -3.064 -9.648 1 98.5 100 SER A N 1
ATOM 770 C CA . SER A 1 100 ? 1.422 -2.711 -11.039 1 98.5 100 SER A CA 1
ATOM 771 C C . SER A 1 100 ? 0.479 -1.515 -11.117 1 98.5 100 SER A C 1
ATOM 773 O O . SER A 1 100 ? -0.648 -1.571 -10.625 1 98.5 100 SER A O 1
ATOM 775 N N . MET A 1 101 ? 0.949 -0.521 -11.844 1 97.69 101 MET A N 1
ATOM 776 C CA . MET A 1 101 ? 0.101 0.648 -12.062 1 97.69 101 MET A CA 1
ATOM 777 C C . MET A 1 101 ? -0.908 0.387 -13.18 1 97.69 101 MET A C 1
ATOM 779 O O . MET A 1 101 ? -1.857 1.154 -13.352 1 97.69 101 MET A O 1
ATOM 783 N N . GLU A 1 102 ? -0.75 -0.718 -13.852 1 97.81 102 GLU A N 1
ATOM 784 C CA . GLU A 1 102 ? -1.649 -1.085 -14.938 1 97.81 102 GLU A CA 1
ATOM 785 C C . GLU A 1 102 ? -2.818 -1.925 -14.43 1 97.81 102 GLU A C 1
ATOM 787 O O . GLU A 1 102 ? -3.902 -1.907 -15.016 1 97.81 102 GLU A O 1
ATOM 792 N N . LEU A 1 103 ? -2.682 -2.598 -13.336 1 98.56 103 LEU A N 1
ATOM 793 C CA . LEU A 1 103 ? -3.609 -3.605 -12.836 1 98.56 103 LEU A CA 1
ATOM 794 C C . LEU A 1 103 ? -4.988 -3 -12.594 1 98.56 103 LEU A C 1
ATOM 796 O O . LEU A 1 103 ? -6.004 -3.596 -12.961 1 98.56 103 LEU A O 1
ATOM 800 N N . PRO A 1 104 ? -5.074 -1.793 -12.055 1 98.56 104 PRO A N 1
ATOM 801 C CA . PRO A 1 104 ? -6.398 -1.227 -11.781 1 98.56 104 PRO A CA 1
ATOM 802 C C . PRO A 1 104 ? -7.266 -1.126 -13.031 1 98.56 104 PRO A C 1
ATOM 804 O O . PRO A 1 104 ? -8.461 -1.426 -12.984 1 98.56 104 PRO A O 1
ATOM 807 N N . SER A 1 105 ? -6.676 -0.719 -14.117 1 98.12 105 SER A N 1
ATOM 808 C CA . SER A 1 105 ? -7.445 -0.555 -15.344 1 98.12 105 SER A CA 1
ATOM 809 C C . SER A 1 105 ? -7.961 -1.896 -15.859 1 98.12 105 SER A C 1
ATOM 811 O O . SER A 1 105 ? -9.055 -1.972 -16.422 1 98.12 105 SER A O 1
ATOM 813 N N . LEU A 1 106 ? -7.262 -2.977 -15.625 1 98.06 106 LEU A N 1
ATOM 814 C CA . LEU A 1 106 ? -7.605 -4.297 -16.141 1 98.06 106 LEU A CA 1
ATOM 815 C C . LEU A 1 106 ? -8.742 -4.918 -15.328 1 98.06 106 LEU A C 1
ATOM 817 O O . LEU A 1 106 ? -9.484 -5.762 -15.836 1 98.06 106 LEU A O 1
ATOM 821 N N . VAL A 1 107 ? -8.891 -4.418 -14.086 1 98.38 107 VAL A N 1
ATOM 822 C CA . VAL A 1 107 ? -9.82 -5.137 -13.219 1 98.38 107 VAL A CA 1
ATOM 823 C C . VAL A 1 107 ? -11.008 -4.242 -12.867 1 98.38 107 VAL A C 1
ATOM 825 O O . VAL A 1 107 ? -11.836 -4.598 -12.031 1 98.38 107 VAL A O 1
ATOM 828 N N . LYS A 1 108 ? -11.102 -3.121 -13.477 1 96.38 108 LYS A N 1
ATOM 829 C CA . LYS A 1 108 ? -12.07 -2.09 -13.109 1 96.38 108 LYS A CA 1
ATOM 830 C C . LYS A 1 108 ? -13.5 -2.594 -13.273 1 96.38 108 LYS A C 1
ATOM 832 O O . LYS A 1 108 ? -14.406 -2.152 -12.562 1 96.38 108 LYS A O 1
ATOM 837 N N . GLU A 1 109 ? -13.719 -3.531 -14.117 1 96.31 109 GLU A N 1
ATOM 838 C CA . GLU A 1 109 ? -15.07 -3.949 -14.461 1 96.31 109 GLU A CA 1
ATOM 839 C C . GLU A 1 109 ? -15.602 -4.973 -13.461 1 96.31 109 GLU A C 1
ATOM 841 O O . GLU A 1 109 ? -16.797 -5.266 -13.445 1 96.31 109 GLU A O 1
ATOM 846 N N . TYR A 1 110 ? -14.773 -5.555 -12.664 1 98 110 TYR A N 1
ATOM 847 C CA . TYR A 1 110 ? -15.188 -6.625 -11.766 1 98 110 TYR A CA 1
ATOM 848 C C . TYR A 1 110 ? -15.781 -6.062 -10.484 1 98 110 TYR A C 1
ATOM 850 O O . TYR A 1 110 ? -15.336 -5.02 -9.992 1 98 110 TYR A O 1
ATOM 858 N N . ASP A 1 111 ? -16.703 -6.734 -9.93 1 97.69 111 ASP A N 1
ATOM 859 C CA . ASP A 1 111 ? -17.266 -6.355 -8.641 1 97.69 111 ASP A CA 1
ATOM 860 C C . ASP A 1 111 ? -16.297 -6.629 -7.504 1 97.69 111 ASP A C 1
ATOM 862 O O . ASP A 1 111 ? -16.266 -5.898 -6.512 1 97.69 111 ASP A O 1
ATOM 866 N N . GLU A 1 112 ? -15.578 -7.652 -7.652 1 98.06 112 GLU A N 1
ATOM 867 C CA . GLU A 1 112 ? -14.641 -8.086 -6.617 1 98.06 112 GLU A CA 1
ATOM 868 C C . GLU A 1 112 ? -13.328 -8.555 -7.227 1 98.06 112 GLU A C 1
ATOM 870 O O . GLU A 1 112 ? -13.32 -9.234 -8.258 1 98.06 112 GLU A O 1
ATOM 875 N N . VAL A 1 113 ? -12.289 -8.141 -6.613 1 98.81 113 VAL A N 1
ATOM 876 C CA . VAL A 1 113 ? -10.953 -8.617 -6.961 1 98.81 113 VAL A CA 1
ATOM 877 C C . VAL A 1 113 ? -10.312 -9.289 -5.75 1 98.81 113 VAL A C 1
ATOM 879 O O . VAL A 1 113 ? -10.219 -8.688 -4.676 1 98.81 113 VAL A O 1
ATOM 882 N N . GLU A 1 114 ? -9.953 -10.516 -5.844 1 98.81 114 GLU A N 1
ATOM 883 C CA . GLU A 1 114 ? -9.25 -11.258 -4.801 1 98.81 114 GLU A CA 1
ATOM 884 C C . GLU A 1 114 ? -7.797 -11.508 -5.188 1 98.81 114 GLU A C 1
ATOM 886 O O . GLU A 1 114 ? -7.512 -11.938 -6.305 1 98.81 114 GLU A O 1
ATOM 891 N N . LEU A 1 115 ? -6.926 -11.195 -4.258 1 98.94 115 LEU A N 1
ATOM 892 C CA . LEU A 1 115 ? -5.504 -11.422 -4.496 1 98.94 115 LEU A CA 1
ATOM 893 C C . LEU A 1 115 ? -5.02 -12.664 -3.758 1 98.94 115 LEU A C 1
ATOM 895 O O . LEU A 1 115 ? -5.43 -12.922 -2.623 1 98.94 115 LEU A O 1
ATOM 899 N N . VAL A 1 116 ? -4.172 -13.383 -4.375 1 98.94 116 VAL A N 1
ATOM 900 C CA . VAL A 1 116 ? -3.418 -14.516 -3.852 1 98.94 116 VAL A CA 1
ATOM 901 C C . VAL A 1 116 ? -1.984 -14.469 -4.379 1 98.94 116 VAL A C 1
ATOM 903 O O . VAL A 1 116 ? -1.681 -13.719 -5.305 1 98.94 116 VAL A O 1
ATOM 906 N N . GLY A 1 117 ? -1.112 -15.227 -3.703 1 98.94 117 GLY A N 1
ATOM 907 C CA . GLY A 1 117 ? 0.225 -15.359 -4.262 1 98.94 117 GLY A CA 1
ATOM 908 C C . GLY A 1 117 ? 1.306 -14.789 -3.357 1 98.94 117 GLY A C 1
ATOM 909 O O . GLY A 1 117 ? 1.232 -14.922 -2.135 1 98.94 117 GLY A O 1
ATOM 910 N N . LEU A 1 118 ? 2.436 -14.266 -3.992 1 98.88 118 LEU A N 1
ATOM 911 C CA . LEU A 1 118 ? 3.676 -13.992 -3.275 1 98.88 118 LEU A CA 1
ATOM 912 C C . LEU A 1 118 ? 4.211 -12.609 -3.629 1 98.88 118 LEU A C 1
ATOM 914 O O . LEU A 1 118 ? 4.027 -12.133 -4.754 1 98.88 118 LEU A O 1
ATOM 918 N N . CYS A 1 119 ? 5.023 -12.086 -2.729 1 98.69 119 CYS A N 1
ATOM 919 C CA . CYS A 1 119 ? 4.992 -12.312 -1.288 1 98.69 119 CYS A CA 1
ATOM 920 C C . CYS A 1 119 ? 3.947 -11.43 -0.62 1 98.69 119 CYS A C 1
ATOM 922 O O . CYS A 1 119 ? 3.795 -10.266 -0.983 1 98.69 119 CYS A O 1
ATOM 924 N N . THR A 1 120 ? 3.252 -11.891 0.393 1 98.94 120 THR A N 1
ATOM 925 C CA . THR A 1 120 ? 2.188 -11.164 1.074 1 98.94 120 THR A CA 1
ATOM 926 C C . THR A 1 120 ? 2.648 -9.758 1.451 1 98.94 120 THR A C 1
ATOM 928 O O . THR A 1 120 ? 1.93 -8.781 1.228 1 98.94 120 THR A O 1
ATOM 931 N N . ASP A 1 121 ? 3.877 -9.633 2.021 1 98.88 121 ASP A N 1
ATOM 932 C CA . ASP A 1 121 ? 4.414 -8.445 2.674 1 98.88 121 ASP A CA 1
ATOM 933 C C . ASP A 1 121 ? 5.172 -7.566 1.679 1 98.88 121 ASP A C 1
ATOM 935 O O . ASP A 1 121 ? 5.805 -6.582 2.066 1 98.88 121 ASP A O 1
ATOM 939 N N . ILE A 1 122 ? 5.145 -7.883 0.377 1 98.81 122 ILE A N 1
ATOM 940 C CA . ILE A 1 122 ? 5.824 -7.082 -0.634 1 98.81 122 ILE A CA 1
ATOM 941 C C . ILE A 1 122 ? 4.898 -6.855 -1.826 1 98.81 122 ILE A C 1
ATOM 943 O O . ILE A 1 122 ? 4.242 -5.816 -1.922 1 98.81 122 ILE A O 1
ATOM 947 N N . CYS A 1 123 ? 4.812 -7.828 -2.725 1 98.94 123 CYS A N 1
ATOM 948 C CA . CYS A 1 123 ? 4.094 -7.598 -3.975 1 98.94 123 CYS A CA 1
ATOM 949 C C . CYS A 1 123 ? 2.588 -7.688 -3.764 1 98.94 123 CYS A C 1
ATOM 951 O O . CYS A 1 123 ? 1.824 -6.973 -4.414 1 98.94 123 CYS A O 1
ATOM 953 N N . VAL A 1 124 ? 2.07 -8.555 -2.893 1 98.94 124 VAL A N 1
ATOM 954 C CA . VAL A 1 124 ? 0.635 -8.672 -2.664 1 98.94 124 VAL A CA 1
ATOM 955 C C . VAL A 1 124 ? 0.108 -7.395 -2.023 1 98.94 124 VAL A C 1
ATOM 957 O O . VAL A 1 124 ? -0.831 -6.777 -2.535 1 98.94 124 VAL A O 1
ATOM 960 N N . ILE A 1 125 ? 0.716 -6.984 -0.953 1 98.94 125 ILE A N 1
ATOM 961 C CA . ILE A 1 125 ? 0.244 -5.781 -0.271 1 98.94 125 ILE A CA 1
ATOM 962 C C . ILE A 1 125 ? 0.384 -4.574 -1.196 1 98.94 125 ILE A C 1
ATOM 964 O O . ILE A 1 125 ? -0.477 -3.693 -1.21 1 98.94 125 ILE A O 1
ATOM 968 N N . SER A 1 126 ? 1.464 -4.461 -1.981 1 98.94 126 SER A N 1
ATOM 969 C CA . SER A 1 126 ? 1.648 -3.344 -2.9 1 98.94 126 SER A CA 1
ATOM 970 C C . SER A 1 126 ? 0.496 -3.248 -3.895 1 98.94 126 SER A C 1
ATOM 972 O O . SER A 1 126 ? -0.092 -2.18 -4.07 1 98.94 126 SER A O 1
ATOM 974 N N . ASN A 1 127 ? 0.154 -4.355 -4.477 1 98.94 127 ASN A N 1
ATOM 975 C CA . ASN A 1 127 ? -0.936 -4.363 -5.445 1 98.94 127 ASN A CA 1
ATOM 976 C C . ASN A 1 127 ? -2.285 -4.121 -4.773 1 98.94 127 ASN A C 1
ATOM 978 O O . ASN A 1 127 ? -3.145 -3.434 -5.328 1 98.94 127 ASN A O 1
ATOM 982 N N . ALA A 1 128 ? -2.506 -4.699 -3.6 1 98.94 128 ALA A N 1
ATOM 983 C CA . ALA A 1 128 ? -3.762 -4.516 -2.877 1 98.94 128 ALA A CA 1
ATOM 984 C C . ALA A 1 128 ? -4.008 -3.039 -2.57 1 98.94 128 ALA A C 1
ATOM 986 O O . ALA A 1 128 ? -5.117 -2.535 -2.762 1 98.94 128 ALA A O 1
ATOM 987 N N . MET A 1 129 ? -2.973 -2.381 -2.137 1 98.81 129 MET A N 1
ATOM 988 C CA . MET A 1 129 ? -3.094 -0.97 -1.781 1 98.81 129 MET A CA 1
ATOM 989 C C . MET A 1 129 ? -3.393 -0.122 -3.014 1 98.81 129 MET A C 1
ATOM 991 O O . MET A 1 129 ? -4.207 0.802 -2.953 1 98.81 129 MET A O 1
ATOM 995 N N . ILE A 1 130 ? -2.762 -0.394 -4.121 1 98.75 130 ILE A N 1
ATOM 996 C CA . ILE A 1 130 ? -2.988 0.323 -5.375 1 98.75 130 ILE A CA 1
ATOM 997 C C . ILE A 1 130 ? -4.434 0.126 -5.828 1 98.75 130 ILE A C 1
ATOM 999 O O . ILE A 1 130 ? -5.113 1.089 -6.191 1 98.75 130 ILE A O 1
ATOM 1003 N N . LEU A 1 131 ? -4.898 -1.088 -5.762 1 98.81 131 LEU A N 1
ATOM 1004 C CA . LEU A 1 131 ? -6.262 -1.397 -6.188 1 98.81 131 LEU A CA 1
ATOM 1005 C C . LEU A 1 131 ? -7.281 -0.663 -5.324 1 98.81 131 LEU A C 1
ATOM 1007 O O . LEU A 1 131 ? -8.242 -0.089 -5.844 1 98.81 131 LEU A O 1
ATOM 1011 N N . LYS A 1 132 ? -7.055 -0.713 -4.023 1 98.69 132 LYS A N 1
ATOM 1012 C CA . LYS A 1 132 ? -7.996 -0.071 -3.107 1 98.69 132 LYS A CA 1
ATOM 1013 C C . LYS A 1 132 ? -8.07 1.431 -3.365 1 98.69 132 LYS A C 1
ATOM 1015 O O . LYS A 1 132 ? -9.156 2.018 -3.324 1 98.69 132 LYS A O 1
ATOM 1020 N N . ALA A 1 133 ? -6.945 2.029 -3.645 1 98.19 133 ALA A N 1
ATOM 1021 C CA . ALA A 1 133 ? -6.906 3.461 -3.928 1 98.19 133 ALA A CA 1
ATOM 1022 C C . ALA A 1 133 ? -7.586 3.775 -5.258 1 98.19 133 ALA A C 1
ATOM 1024 O O . ALA A 1 133 ? -8.297 4.777 -5.379 1 98.19 133 ALA A O 1
ATOM 1025 N N . ALA A 1 134 ? -7.438 2.947 -6.211 1 98.19 134 ALA A N 1
ATOM 1026 C CA . ALA A 1 134 ? -7.93 3.189 -7.562 1 98.19 134 ALA A CA 1
ATOM 1027 C C . ALA A 1 134 ? -9.445 3.012 -7.633 1 98.19 134 ALA A C 1
ATOM 1029 O O . ALA A 1 134 ? -10.117 3.68 -8.422 1 98.19 134 ALA A O 1
ATOM 1030 N N . SER A 1 135 ? -9.945 2.082 -6.867 1 97.81 135 SER A N 1
ATOM 1031 C CA . SER A 1 135 ? -11.375 1.781 -6.867 1 97.81 135 SER A CA 1
ATOM 1032 C C . SER A 1 135 ? -11.898 1.575 -5.453 1 97.81 135 SER A C 1
ATOM 1034 O O . SER A 1 135 ? -12.18 0.446 -5.047 1 97.81 135 SER A O 1
ATOM 1036 N N . PRO A 1 136 ? -12.18 2.643 -4.793 1 97.25 136 PRO A N 1
ATOM 1037 C CA . PRO A 1 136 ? -12.531 2.566 -3.373 1 97.25 136 PRO A CA 1
ATOM 1038 C C . PRO A 1 136 ? -13.836 1.821 -3.129 1 97.25 136 PRO A C 1
ATOM 1040 O O . PRO A 1 136 ? -14.062 1.309 -2.029 1 97.25 136 PRO A O 1
ATOM 1043 N N . GLU A 1 137 ?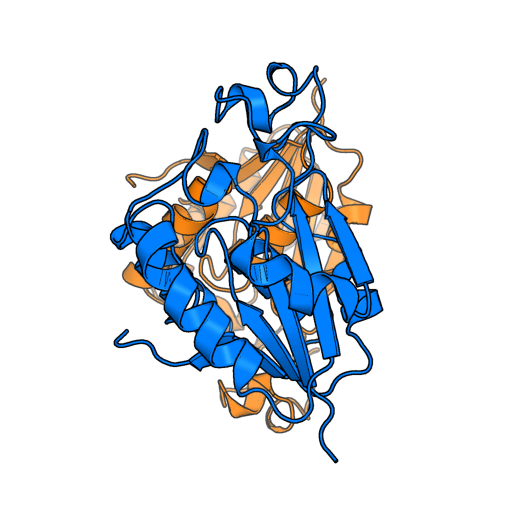 -14.664 1.7 -4.156 1 97.75 137 GLU A N 1
ATOM 1044 C CA . GLU A 1 137 ? -15.953 1.039 -3.979 1 97.75 137 GLU A CA 1
ATOM 1045 C C . GLU A 1 137 ? -15.906 -0.411 -4.449 1 97.75 137 GLU A C 1
ATOM 1047 O O . GLU A 1 137 ? -16.891 -1.142 -4.34 1 97.75 137 GLU A O 1
ATOM 1052 N N . GLN A 1 138 ? -14.867 -0.823 -5.047 1 98.19 138 GLN A N 1
ATOM 1053 C CA . GLN A 1 138 ? -14.656 -2.211 -5.445 1 98.19 138 GLN A CA 1
ATOM 1054 C C . GLN A 1 138 ? -14.25 -3.072 -4.254 1 98.19 138 GLN A C 1
ATOM 1056 O O . GLN A 1 138 ? -13.453 -2.648 -3.418 1 98.19 138 GLN A O 1
ATOM 1061 N N . LYS A 1 139 ? -14.836 -4.293 -4.172 1 98.31 139 LYS A N 1
ATOM 1062 C CA . LYS A 1 139 ? -14.43 -5.211 -3.111 1 98.31 139 LYS A CA 1
ATOM 1063 C C . LYS A 1 139 ? -13.062 -5.824 -3.402 1 98.31 139 LYS A C 1
ATOM 1065 O O . LYS A 1 139 ? -12.891 -6.512 -4.406 1 98.31 139 LYS A O 1
ATOM 1070 N N . ILE A 1 140 ? -12.117 -5.504 -2.578 1 98.88 140 ILE A N 1
ATOM 1071 C CA . ILE A 1 140 ? -10.773 -6.059 -2.684 1 98.88 140 ILE A CA 1
ATOM 1072 C C . ILE A 1 140 ? -10.508 -7.012 -1.518 1 98.88 140 ILE A C 1
ATOM 1074 O O . ILE A 1 140 ? -10.742 -6.66 -0.358 1 98.88 140 ILE A O 1
ATOM 1078 N N . ALA A 1 141 ? -10.055 -8.203 -1.807 1 98.88 141 ALA A N 1
ATOM 1079 C CA . ALA A 1 141 ? -9.812 -9.203 -0.771 1 98.88 141 ALA A CA 1
ATOM 1080 C C . ALA A 1 141 ? -8.477 -9.914 -1 1 98.88 141 ALA A C 1
ATOM 1082 O O . ALA A 1 141 ? -7.938 -9.891 -2.107 1 98.88 141 ALA A O 1
ATOM 1083 N N . VAL A 1 142 ? -7.957 -10.445 0.063 1 98.94 142 VAL A N 1
ATOM 1084 C CA . VAL A 1 142 ? -6.789 -11.32 0.039 1 98.94 142 VAL A CA 1
ATOM 1085 C C . VAL A 1 142 ? -7.125 -12.648 0.712 1 98.94 142 VAL A C 1
ATOM 1087 O O . VAL A 1 142 ? -7.68 -12.672 1.812 1 98.94 142 VAL A O 1
ATOM 1090 N N . ASP A 1 143 ? -6.891 -13.711 0.028 1 98.88 143 ASP A N 1
ATOM 1091 C CA . ASP A 1 143 ? -6.984 -15.016 0.67 1 98.88 143 ASP A CA 1
ATOM 1092 C C . ASP A 1 143 ? -5.656 -15.398 1.324 1 98.88 143 ASP A C 1
ATOM 1094 O O . ASP A 1 143 ? -4.75 -15.898 0.654 1 98.88 143 ASP A O 1
ATOM 1098 N N . ALA A 1 144 ? -5.617 -15.234 2.592 1 98.88 144 ALA A N 1
ATOM 1099 C CA . ALA A 1 144 ? -4.375 -15.375 3.352 1 98.88 144 ALA A CA 1
ATOM 1100 C C . ALA A 1 144 ? -3.818 -16.781 3.242 1 98.88 144 ALA A C 1
ATOM 1102 O O . ALA A 1 144 ? -2.602 -16.984 3.275 1 98.88 144 ALA A O 1
ATOM 1103 N N . SER A 1 145 ? -4.648 -17.781 3.176 1 98.69 145 SER A N 1
ATOM 1104 C CA . SER A 1 145 ? -4.211 -19.172 3.129 1 98.69 145 SER A CA 1
ATOM 1105 C C . SER A 1 145 ? -3.52 -19.484 1.809 1 98.69 145 SER A C 1
ATOM 1107 O O . SER A 1 145 ? -2.846 -20.516 1.687 1 98.69 145 SER A O 1
ATOM 1109 N N . CYS A 1 146 ? -3.689 -18.594 0.826 1 98.81 146 CYS A N 1
ATOM 1110 C CA . CYS A 1 146 ? -3.092 -18.781 -0.492 1 98.81 146 CYS A CA 1
ATOM 1111 C C . CYS A 1 146 ? -2.014 -17.734 -0.754 1 98.81 146 CYS A C 1
ATOM 1113 O O . CYS A 1 146 ? -1.765 -17.375 -1.904 1 98.81 146 CYS A O 1
ATOM 1115 N N . CYS A 1 147 ? -1.501 -17.234 0.308 1 98.94 147 CYS A N 1
ATOM 1116 C CA . CYS A 1 147 ? -0.372 -16.312 0.268 1 98.94 147 CYS A CA 1
ATOM 1117 C C . CYS A 1 147 ? 0.719 -16.75 1.24 1 98.94 147 CYS A C 1
ATOM 1119 O O . CYS A 1 147 ? 0.461 -17.516 2.17 1 98.94 147 CYS A O 1
ATOM 1121 N N . ALA A 1 148 ? 1.901 -16.281 1.008 1 98.81 148 ALA A N 1
ATOM 1122 C CA . ALA A 1 148 ? 3.012 -16.406 1.95 1 98.81 148 ALA A CA 1
ATOM 1123 C C . ALA A 1 148 ? 3.914 -15.172 1.886 1 98.81 148 ALA A C 1
ATOM 1125 O O . ALA A 1 148 ? 4.086 -14.578 0.821 1 98.81 148 ALA A O 1
ATOM 1126 N N . GLY A 1 149 ? 4.363 -14.766 3.08 1 98.44 149 GLY A N 1
ATOM 1127 C CA . GLY A 1 149 ? 5.34 -13.688 3.156 1 98.44 149 GLY A CA 1
ATOM 1128 C C . GLY A 1 149 ? 6.773 -14.18 3.174 1 98.44 149 GLY A C 1
ATOM 1129 O O . GLY A 1 149 ? 7.023 -15.391 3.113 1 98.44 149 GLY A O 1
ATOM 1130 N N . VAL A 1 150 ? 7.703 -13.234 3.221 1 98.38 150 VAL A N 1
ATOM 1131 C CA . VAL A 1 150 ? 9.125 -13.555 3.336 1 98.38 150 VAL A CA 1
ATOM 1132 C C . VAL A 1 150 ? 9.375 -14.328 4.629 1 98.38 150 VAL A C 1
ATOM 1134 O O . VAL A 1 150 ? 10.188 -15.25 4.66 1 98.38 150 VAL A O 1
ATOM 1137 N N . THR A 1 151 ? 8.75 -13.93 5.668 1 98.19 151 THR A N 1
ATOM 1138 C CA . THR A 1 151 ? 8.711 -14.633 6.945 1 98.19 151 THR A CA 1
ATOM 1139 C C . THR A 1 151 ? 7.281 -14.727 7.469 1 98.19 151 THR A C 1
ATOM 1141 O O . THR A 1 151 ? 6.41 -13.953 7.055 1 98.19 151 THR A O 1
ATOM 1144 N N . PRO A 1 152 ? 7.047 -15.711 8.336 1 98 152 PRO A N 1
ATOM 1145 C CA . PRO A 1 152 ? 5.719 -15.758 8.945 1 98 152 PRO A CA 1
ATOM 1146 C C . PRO A 1 152 ? 5.344 -14.445 9.641 1 98 152 PRO A C 1
ATOM 1148 O O . PRO A 1 152 ? 4.184 -14.023 9.586 1 98 152 PRO A O 1
ATOM 1151 N N . GLU A 1 153 ? 6.316 -13.789 10.273 1 97.62 153 GLU A N 1
ATOM 1152 C CA . GLU A 1 153 ? 6.062 -12.523 10.969 1 97.62 153 GLU A CA 1
ATOM 1153 C C . GLU A 1 153 ? 5.688 -11.422 9.984 1 97.62 153 GLU A C 1
ATOM 1155 O O . GLU A 1 153 ? 4.711 -10.703 10.203 1 97.62 153 GLU A O 1
ATOM 1160 N N . SER A 1 154 ? 6.418 -11.281 8.914 1 98.19 154 SER A N 1
ATOM 1161 C CA . SER A 1 154 ? 6.125 -10.227 7.953 1 98.19 154 SER A CA 1
ATOM 1162 C C . SER A 1 154 ? 4.84 -10.523 7.184 1 98.19 154 SER A C 1
ATOM 1164 O O . SER A 1 154 ? 4.145 -9.602 6.758 1 98.19 154 SER A O 1
ATOM 1166 N N . HIS A 1 155 ? 4.527 -11.836 7.004 1 98.75 155 HIS A N 1
ATOM 1167 C CA . HIS A 1 155 ? 3.232 -12.234 6.461 1 98.75 155 HIS A CA 1
ATOM 1168 C C . HIS A 1 155 ? 2.088 -11.688 7.309 1 98.75 155 HIS A C 1
ATOM 1170 O O . HIS A 1 155 ? 1.203 -11 6.793 1 98.75 155 HIS A O 1
ATOM 1176 N N . LYS A 1 156 ? 2.15 -11.945 8.555 1 98.44 156 LYS A N 1
ATOM 1177 C CA . LYS A 1 156 ? 1.108 -11.508 9.477 1 98.44 156 LYS A CA 1
ATOM 1178 C C . LYS A 1 156 ? 1.037 -9.984 9.539 1 98.44 156 LYS A C 1
ATOM 1180 O O . LYS A 1 156 ? -0.053 -9.406 9.562 1 98.44 156 LYS A O 1
ATOM 1185 N N . GLY A 1 157 ? 2.191 -9.32 9.617 1 98.38 157 GLY A N 1
ATOM 1186 C CA . GLY A 1 157 ? 2.236 -7.867 9.641 1 98.38 157 GLY A CA 1
ATOM 1187 C C . GLY A 1 157 ? 1.582 -7.234 8.422 1 98.38 157 GLY A C 1
ATOM 1188 O O . GLY A 1 157 ? 0.843 -6.258 8.547 1 98.38 157 GLY A O 1
ATOM 1189 N N . ALA A 1 158 ? 1.823 -7.797 7.254 1 98.88 158 ALA A N 1
ATOM 1190 C CA . ALA A 1 158 ? 1.251 -7.285 6.012 1 98.88 158 ALA A CA 1
ATOM 1191 C C . ALA A 1 158 ? -0.265 -7.457 5.992 1 98.88 158 ALA A C 1
ATOM 1193 O O . ALA A 1 158 ? -0.992 -6.566 5.547 1 98.88 158 ALA A O 1
ATOM 1194 N N . LEU A 1 159 ? -0.728 -8.641 6.43 1 98.94 159 LEU A N 1
ATOM 1195 C CA . LEU A 1 159 ? -2.164 -8.883 6.488 1 98.94 159 LEU A CA 1
ATOM 1196 C C . LEU A 1 159 ? -2.854 -7.883 7.406 1 98.94 159 LEU A C 1
ATOM 1198 O O . LEU A 1 159 ? -3.91 -7.344 7.066 1 98.94 159 LEU A O 1
ATOM 1202 N N . LYS A 1 160 ? -2.256 -7.605 8.547 1 98.75 160 LYS A N 1
ATOM 1203 C CA . LYS A 1 160 ? -2.818 -6.637 9.484 1 98.75 160 LYS A CA 1
ATOM 1204 C C . LYS A 1 160 ? -2.85 -5.238 8.875 1 98.75 160 LYS A C 1
ATOM 1206 O O . LYS A 1 160 ? -3.826 -4.504 9.039 1 98.75 160 LYS A O 1
ATOM 1211 N N . ALA A 1 161 ? -1.761 -4.902 8.211 1 98.81 161 ALA A N 1
ATOM 1212 C CA . ALA A 1 161 ? -1.698 -3.59 7.574 1 98.81 161 ALA A CA 1
ATOM 1213 C C . ALA A 1 161 ? -2.789 -3.441 6.52 1 98.81 161 ALA A C 1
ATOM 1215 O O . ALA A 1 161 ? -3.449 -2.402 6.438 1 98.81 161 ALA A O 1
ATOM 1216 N N . MET A 1 162 ? -2.992 -4.473 5.75 1 98.94 162 MET A N 1
ATOM 1217 C CA . MET A 1 162 ? -4.012 -4.441 4.703 1 98.94 162 MET A CA 1
ATOM 1218 C C . MET A 1 162 ? -5.41 -4.355 5.309 1 98.94 162 MET A C 1
ATOM 1220 O O . MET A 1 162 ? -6.277 -3.656 4.785 1 98.94 162 MET A O 1
ATOM 1224 N N . LYS A 1 163 ? -5.59 -5.086 6.363 1 98.69 163 LYS A N 1
ATOM 1225 C CA . LYS A 1 163 ? -6.883 -5.047 7.039 1 98.69 163 LYS A CA 1
ATOM 1226 C C . LYS A 1 163 ? -7.219 -3.631 7.5 1 98.69 163 LYS A C 1
ATOM 1228 O O . LYS A 1 163 ? -8.367 -3.189 7.383 1 98.69 163 LYS A O 1
ATOM 1233 N N . MET A 1 164 ? -6.246 -2.898 8.023 1 98.38 164 MET A N 1
ATOM 1234 C CA . MET A 1 164 ? -6.43 -1.518 8.453 1 98.38 164 MET A CA 1
ATOM 1235 C C . MET A 1 164 ? -6.887 -0.637 7.297 1 98.38 164 MET A C 1
ATOM 1237 O O . MET A 1 164 ? -7.594 0.35 7.504 1 98.38 164 MET A O 1
ATOM 1241 N N . CYS A 1 165 ? -6.531 -1.025 6.109 1 98.69 165 CYS A N 1
ATOM 1242 C CA . CYS A 1 165 ? -6.887 -0.27 4.914 1 98.69 165 CYS A CA 1
ATOM 1243 C C . CYS A 1 165 ? -8.117 -0.865 4.234 1 98.69 165 CYS A C 1
ATOM 1245 O O . CYS A 1 165 ? -8.281 -0.736 3.021 1 98.69 165 CYS A O 1
ATOM 1247 N N . GLN A 1 166 ? -8.867 -1.612 4.965 1 98.5 166 GLN A N 1
ATOM 1248 C CA . GLN A 1 166 ? -10.188 -2.117 4.602 1 98.5 166 GLN A CA 1
ATOM 1249 C C . GLN A 1 166 ? -10.102 -3.07 3.412 1 98.5 166 GLN A C 1
ATOM 1251 O O . GLN A 1 166 ? -11.016 -3.123 2.586 1 98.5 166 GLN A O 1
ATOM 1256 N N . ILE A 1 167 ? -9 -3.684 3.229 1 98.81 167 ILE A N 1
ATOM 1257 C CA . ILE A 1 167 ? -8.898 -4.879 2.398 1 98.81 167 ILE A CA 1
ATOM 1258 C C . ILE A 1 167 ? -9.391 -6.094 3.182 1 98.81 167 ILE A C 1
ATOM 1260 O O . ILE A 1 167 ? -8.977 -6.316 4.32 1 98.81 167 ILE A O 1
ATOM 1264 N N . GLU A 1 168 ? -10.312 -6.816 2.578 1 98.69 168 GLU A N 1
ATOM 1265 C CA . GLU A 1 168 ? -10.859 -7.984 3.268 1 98.69 168 GLU A CA 1
ATOM 1266 C C . GLU A 1 168 ? -9.844 -9.117 3.311 1 98.69 168 GLU A C 1
ATOM 1268 O O . GLU A 1 168 ? -9.336 -9.547 2.271 1 98.69 168 GLU A O 1
ATOM 1273 N N . ILE A 1 169 ? -9.531 -9.594 4.531 1 98.88 169 ILE A N 1
ATOM 1274 C CA . ILE A 1 169 ? -8.617 -10.719 4.695 1 98.88 169 ILE A CA 1
ATOM 1275 C C . ILE A 1 169 ? -9.414 -11.992 4.961 1 98.88 169 ILE A C 1
ATOM 1277 O O . ILE A 1 169 ? -10.156 -12.078 5.945 1 98.88 169 ILE A O 1
ATOM 1281 N N . ARG A 1 170 ? -9.25 -12.93 4.047 1 98.62 170 ARG A N 1
ATOM 1282 C CA . ARG A 1 170 ? -9.984 -14.188 4.148 1 98.62 170 ARG A CA 1
ATOM 1283 C C . ARG A 1 170 ? -9.062 -15.328 4.578 1 98.62 170 ARG A C 1
ATOM 1285 O O . ARG A 1 170 ? -7.867 -15.305 4.285 1 98.62 170 ARG A O 1
ATOM 1292 N N . ASN A 1 171 ? -9.641 -16.344 5.277 1 97.94 171 ASN A N 1
ATOM 1293 C CA . ASN A 1 171 ? -8.953 -17.578 5.645 1 97.94 171 ASN A CA 1
ATOM 1294 C C . ASN A 1 171 ? -7.676 -17.297 6.434 1 97.94 171 ASN A C 1
ATOM 1296 O O . ASN A 1 171 ? -6.617 -17.828 6.113 1 97.94 171 ASN A O 1
ATOM 1300 N N . SER A 1 172 ? -7.812 -16.344 7.367 1 92.69 172 SER A N 1
ATOM 1301 C CA . SER A 1 172 ? -6.707 -15.945 8.234 1 92.69 172 SER A CA 1
ATOM 1302 C C . SER A 1 172 ? -7.094 -16.031 9.703 1 92.69 172 SER A C 1
ATOM 1304 O O . SER A 1 172 ? -8.273 -15.938 10.047 1 92.69 172 SER A O 1
ATOM 1306 N N . SER A 1 173 ? -6.18 -16.375 10.633 1 87.38 173 SER A N 1
ATOM 1307 C CA . SER A 1 173 ? -6.43 -16.391 12.07 1 87.38 173 SER A CA 1
ATOM 1308 C C . SER A 1 173 ? -6.066 -15.062 12.719 1 87.38 173 SER A C 1
ATOM 1310 O O . SER A 1 173 ? -6.07 -14.938 13.945 1 87.38 173 SER A O 1
ATOM 1312 N N . ILE A 1 174 ? -5.809 -14.125 11.883 1 82 174 ILE A N 1
ATOM 1313 C CA . ILE A 1 174 ? -5.34 -12.883 12.484 1 82 174 ILE A CA 1
ATOM 1314 C C . ILE A 1 174 ? -6.531 -12.047 12.945 1 82 174 ILE A C 1
ATOM 1316 O O . ILE A 1 174 ? -7.625 -12.156 12.391 1 82 174 ILE A O 1
ATOM 1320 N N . MET B 1 1 ? 21.297 20.188 -7.984 1 54.25 1 MET B N 1
ATOM 1321 C CA . MET B 1 1 ? 21.031 19.844 -6.59 1 54.25 1 MET B CA 1
ATOM 1322 C C . MET B 1 1 ? 19.859 18.875 -6.477 1 54.25 1 MET B C 1
ATOM 1324 O O . MET B 1 1 ? 18.984 18.844 -7.336 1 54.25 1 MET B O 1
ATOM 1328 N N . SER B 1 2 ? 19.922 17.812 -5.707 1 68 2 SER B N 1
ATOM 1329 C CA . SER B 1 2 ? 18.844 16.844 -5.574 1 68 2 SER B CA 1
ATOM 1330 C C . SER B 1 2 ? 17.547 17.516 -5.141 1 68 2 SER B C 1
ATOM 1332 O O . SER B 1 2 ? 17.531 18.297 -4.191 1 68 2 SER B O 1
ATOM 1334 N N . SER B 1 3 ? 16.516 17.359 -5.953 1 93.44 3 SER B N 1
ATOM 1335 C CA . SER B 1 3 ? 15.227 17.984 -5.695 1 93.44 3 SER B CA 1
ATOM 1336 C C . SER B 1 3 ? 14.359 17.109 -4.793 1 93.44 3 SER B C 1
ATOM 1338 O O . SER B 1 3 ? 14.297 15.891 -4.973 1 93.44 3 SER B O 1
ATOM 1340 N N . LYS B 1 4 ? 13.836 17.781 -3.684 1 96.62 4 LYS B N 1
ATOM 1341 C CA . LYS B 1 4 ? 13.055 17.047 -2.686 1 96.62 4 LYS B CA 1
ATOM 1342 C C . LYS B 1 4 ? 11.648 17.641 -2.561 1 96.62 4 LYS B C 1
ATOM 1344 O O . LYS B 1 4 ? 11.469 18.844 -2.658 1 96.62 4 LYS B O 1
ATOM 1349 N N . CYS B 1 5 ? 10.734 16.703 -2.438 1 98.19 5 CYS B N 1
ATOM 1350 C CA . CYS B 1 5 ? 9.359 17.047 -2.113 1 98.19 5 CYS B CA 1
ATOM 1351 C C . CYS B 1 5 ? 8.914 16.375 -0.82 1 98.19 5 CYS B C 1
ATOM 1353 O O . CYS B 1 5 ? 9.242 15.219 -0.576 1 98.19 5 CYS B O 1
ATOM 1355 N N . ILE B 1 6 ? 8.273 17.109 0.069 1 98.75 6 ILE B N 1
ATOM 1356 C CA . ILE B 1 6 ? 7.633 16.547 1.25 1 98.75 6 ILE B CA 1
ATOM 1357 C C . ILE B 1 6 ? 6.117 16.531 1.054 1 98.75 6 ILE B C 1
ATOM 1359 O O . ILE B 1 6 ? 5.516 17.562 0.749 1 98.75 6 ILE B O 1
ATOM 1363 N N . VAL B 1 7 ? 5.57 15.375 1.133 1 98.94 7 VAL B N 1
ATOM 1364 C CA . VAL B 1 7 ? 4.121 15.219 1.067 1 98.94 7 VAL B CA 1
ATOM 1365 C C . VAL B 1 7 ? 3.545 15.141 2.479 1 98.94 7 VAL B C 1
ATOM 1367 O O . VAL B 1 7 ? 3.867 14.227 3.24 1 98.94 7 VAL B O 1
ATOM 1370 N N . ILE B 1 8 ? 2.75 16.094 2.842 1 98.94 8 ILE B N 1
ATOM 1371 C CA . ILE B 1 8 ? 2.082 16.172 4.137 1 98.94 8 ILE B CA 1
ATOM 1372 C C . ILE B 1 8 ? 0.689 15.547 4.031 1 98.94 8 ILE B C 1
ATOM 1374 O O . ILE B 1 8 ? -0.235 16.172 3.502 1 98.94 8 ILE B O 1
ATOM 1378 N N . VAL B 1 9 ? 0.58 14.398 4.594 1 98.94 9 VAL B N 1
ATOM 1379 C CA . VAL B 1 9 ? -0.598 13.57 4.352 1 98.94 9 VAL B CA 1
ATOM 1380 C C . VAL B 1 9 ? -1.667 13.875 5.398 1 98.94 9 VAL B C 1
ATOM 1382 O O . VAL B 1 9 ? -1.491 13.57 6.582 1 98.94 9 VAL B O 1
ATOM 1385 N N . ASP B 1 10 ? -2.717 14.453 5.051 1 98.94 10 ASP B N 1
ATOM 1386 C CA . ASP B 1 10 ? -4.012 14.516 5.719 1 98.94 10 ASP B CA 1
ATOM 1387 C C . ASP B 1 10 ? -3.879 15.102 7.125 1 98.94 10 ASP B C 1
ATOM 1389 O O . ASP B 1 10 ? -4.457 14.578 8.078 1 98.94 10 ASP B O 1
ATOM 1393 N N . MET B 1 11 ? -3.074 16.125 7.223 1 98.94 11 MET B N 1
ATOM 1394 C CA . MET B 1 11 ? -2.992 16.812 8.508 1 98.94 11 MET B CA 1
ATOM 1395 C C . MET B 1 11 ? -4.215 17.688 8.727 1 98.94 11 MET B C 1
ATOM 1397 O O . MET B 1 11 ? -4.098 18.922 8.773 1 98.94 11 MET B O 1
ATOM 1401 N N . GLN B 1 12 ? -5.316 17 8.852 1 98.94 12 GLN B N 1
ATOM 1402 C CA . GLN B 1 12 ? -6.625 17.641 8.984 1 98.94 12 GLN B CA 1
ATOM 1403 C C . GLN B 1 12 ? -7.133 17.547 10.422 1 98.94 12 GLN B C 1
ATOM 1405 O O . GLN B 1 12 ? -6.789 16.609 11.148 1 98.94 12 GLN B O 1
ATOM 1410 N N . ASN B 1 13 ? -8.016 18.438 10.836 1 98.94 13 ASN B N 1
ATOM 1411 C CA . ASN B 1 13 ? -8.492 18.547 12.211 1 98.94 13 ASN B CA 1
ATOM 1412 C C . ASN B 1 13 ? -9.117 17.25 12.688 1 98.94 13 ASN B C 1
ATOM 1414 O O . ASN B 1 13 ? -8.891 16.828 13.828 1 98.94 13 ASN B O 1
ATOM 1418 N N . ASP B 1 14 ? -9.906 16.594 11.852 1 98.94 14 ASP B N 1
ATOM 1419 C CA . ASP B 1 14 ? -10.625 15.375 12.234 1 98.94 14 ASP B CA 1
ATOM 1420 C C . ASP B 1 14 ? -9.656 14.258 12.625 1 98.94 14 ASP B C 1
ATOM 1422 O O . ASP B 1 14 ? -10 13.391 13.43 1 98.94 14 ASP B O 1
ATOM 1426 N N . PHE B 1 15 ? -8.406 14.328 12.117 1 98.88 15 PHE B N 1
ATOM 1427 C CA . PHE B 1 15 ? -7.438 13.273 12.391 1 98.88 15 PHE B CA 1
ATOM 1428 C C . PHE B 1 15 ? -6.535 13.656 13.562 1 98.88 15 PHE B C 1
ATOM 1430 O O . PHE B 1 15 ? -5.762 12.828 14.055 1 98.88 15 PHE B O 1
ATOM 1437 N N . ILE B 1 16 ? -6.551 14.883 13.969 1 98.88 16 ILE B N 1
ATOM 1438 C CA . ILE B 1 16 ? -5.641 15.367 15 1 98.88 16 ILE B CA 1
ATOM 1439 C C . ILE B 1 16 ? -6.375 15.445 16.344 1 98.88 16 ILE B C 1
ATOM 1441 O O . ILE B 1 16 ? -5.984 14.789 17.297 1 98.88 16 ILE B O 1
ATOM 1445 N N . ASP B 1 17 ? -7.488 16.125 16.359 1 98.44 17 ASP B N 1
ATOM 1446 C CA . ASP B 1 17 ? -8.219 16.281 17.609 1 98.44 17 ASP B CA 1
ATOM 1447 C C . ASP B 1 17 ? -9.727 16.297 17.375 1 98.44 17 ASP B C 1
ATOM 1449 O O . ASP B 1 17 ? -10.492 16.75 18.234 1 98.44 17 ASP B O 1
ATOM 1453 N N . GLY B 1 18 ? -10.203 15.898 16.219 1 98.44 18 GLY B N 1
ATOM 1454 C CA . GLY B 1 18 ? -11.617 15.805 15.883 1 98.44 18 GLY B CA 1
ATOM 1455 C C . GLY B 1 18 ? -12.148 14.383 15.914 1 98.44 18 GLY B C 1
ATOM 1456 O O . GLY B 1 18 ? -11.859 13.633 16.844 1 98.44 18 GLY B O 1
ATOM 1457 N N . ALA B 1 19 ? -13 14.016 14.961 1 98.38 19 ALA B N 1
ATOM 1458 C CA . ALA B 1 19 ? -13.82 12.805 14.953 1 98.38 19 ALA B CA 1
ATOM 1459 C C . ALA B 1 19 ? -12.945 11.555 15.055 1 98.38 19 ALA B C 1
ATOM 1461 O O . ALA B 1 19 ? -13.344 10.562 15.656 1 98.38 19 ALA B O 1
ATOM 1462 N N . LEU B 1 20 ? -11.695 11.617 14.492 1 98.56 20 LEU B N 1
ATOM 1463 C CA . LEU B 1 20 ? -10.789 10.477 14.492 1 98.56 20 LEU B CA 1
ATOM 1464 C C . LEU B 1 20 ? -9.438 10.852 15.094 1 98.56 20 LEU B C 1
ATOM 1466 O O . LEU B 1 20 ? -8.414 10.258 14.758 1 98.56 20 LEU B O 1
ATOM 1470 N N . GLY B 1 21 ? -9.445 11.852 15.906 1 98.62 21 GLY B N 1
ATOM 1471 C CA . GLY B 1 21 ? -8.234 12.32 16.562 1 98.62 21 GLY B CA 1
ATOM 1472 C C . GLY B 1 21 ? -7.676 11.328 17.562 1 98.62 21 GLY B C 1
ATOM 1473 O O . GLY B 1 21 ? -8.422 10.547 18.156 1 98.62 21 GLY B O 1
ATOM 1474 N N . THR B 1 22 ? -6.363 11.336 17.688 1 98.5 22 THR B N 1
ATOM 1475 C CA . THR B 1 22 ? -5.68 10.516 18.672 1 98.5 22 THR B CA 1
ATOM 1476 C C . THR B 1 22 ? -4.66 11.336 19.453 1 98.5 22 THR B C 1
ATOM 1478 O O . THR B 1 22 ? -4.227 12.398 18.984 1 98.5 22 THR B O 1
ATOM 1481 N N . LYS B 1 23 ? -4.277 10.836 20.656 1 98.5 23 LYS B N 1
ATOM 1482 C CA . LYS B 1 23 ? -3.221 11.484 21.422 1 98.5 23 LYS B CA 1
ATOM 1483 C C . LYS B 1 23 ? -1.896 11.469 20.672 1 98.5 23 LYS B C 1
ATOM 1485 O O . LYS B 1 23 ? -1.136 12.445 20.719 1 98.5 23 LYS B O 1
ATOM 1490 N N . GLU B 1 24 ? -1.639 10.391 19.953 1 98.69 24 GLU B N 1
ATOM 1491 C CA . GLU B 1 24 ? -0.411 10.242 19.172 1 98.69 24 GLU B CA 1
ATOM 1492 C C . GLU B 1 24 ? -0.326 11.297 18.078 1 98.69 24 GLU B C 1
ATOM 1494 O O . GLU B 1 24 ? 0.747 11.844 17.812 1 98.69 24 GLU B O 1
ATOM 1499 N N . ALA B 1 25 ? -1.449 11.547 17.438 1 98.81 25 ALA B N 1
ATOM 1500 C CA . ALA B 1 25 ? -1.492 12.57 16.391 1 98.81 25 ALA B CA 1
ATOM 1501 C C . ALA B 1 25 ? -1.172 13.945 16.969 1 98.81 25 ALA B C 1
ATOM 1503 O O . ALA B 1 25 ? -0.407 14.711 16.359 1 98.81 25 ALA B O 1
ATOM 1504 N N . GLN B 1 26 ? -1.766 14.266 18.094 1 98.81 26 GLN B N 1
ATOM 1505 C CA . GLN B 1 26 ? -1.511 15.555 18.734 1 98.81 26 GLN B CA 1
ATOM 1506 C C . GLN B 1 26 ? -0.053 15.672 19.156 1 98.81 26 GLN B C 1
ATOM 1508 O O . GLN B 1 26 ? 0.544 16.75 19.062 1 98.81 26 GLN B O 1
ATOM 1513 N N . GLU B 1 27 ? 0.493 14.57 19.547 1 98.5 27 GLU B N 1
ATOM 1514 C CA . GLU B 1 27 ? 1.86 14.562 20.062 1 98.5 27 GLU B CA 1
ATOM 1515 C C . GLU B 1 27 ? 2.873 14.742 18.938 1 98.5 27 GLU B C 1
ATOM 1517 O O . GLU B 1 27 ? 3.934 15.336 19.125 1 98.5 27 GLU B O 1
ATOM 1522 N N . MET B 1 28 ? 2.598 14.25 17.75 1 98.56 28 MET B N 1
ATOM 1523 C CA . MET B 1 28 ? 3.564 14.32 16.656 1 98.56 28 MET B CA 1
ATOM 1524 C C . MET B 1 28 ? 3.506 15.672 15.969 1 98.56 28 MET B C 1
ATOM 1526 O O . MET B 1 28 ? 4.43 16.047 15.242 1 98.56 28 MET B O 1
ATOM 1530 N N . LEU B 1 29 ? 2.391 16.438 16.141 1 98.81 29 LEU B N 1
ATOM 1531 C CA . LEU B 1 29 ? 2.141 17.672 15.406 1 98.81 29 LEU B CA 1
ATOM 1532 C C . LEU B 1 29 ? 3.256 18.688 15.641 1 98.81 29 LEU B C 1
ATOM 1534 O O . LEU B 1 29 ? 3.805 19.234 14.695 1 98.81 29 LEU B O 1
ATOM 1538 N N . PRO B 1 30 ? 3.676 18.891 16.922 1 98.75 30 PRO B N 1
ATOM 1539 C CA . PRO B 1 30 ? 4.758 19.844 17.109 1 98.75 30 PRO B CA 1
ATOM 1540 C C . PRO B 1 30 ? 6.062 19.422 16.438 1 98.75 30 PRO 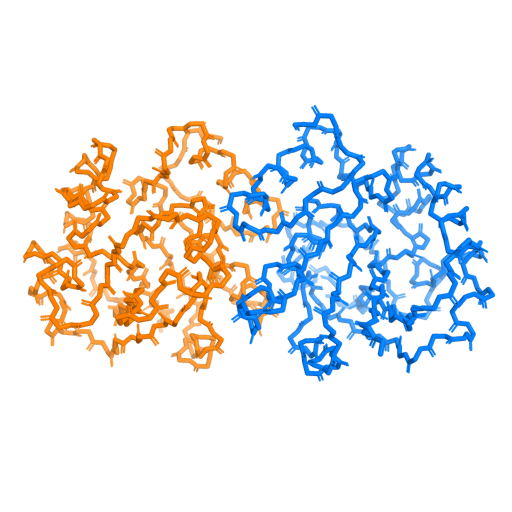B C 1
ATOM 1542 O O . PRO B 1 30 ? 6.836 20.266 15.992 1 98.75 30 PRO B O 1
ATOM 1545 N N . LYS B 1 31 ? 6.344 18.156 16.344 1 98.56 31 LYS B N 1
ATOM 1546 C CA . LYS B 1 31 ? 7.535 17.656 15.664 1 98.56 31 LYS B CA 1
ATOM 1547 C C . LYS B 1 31 ? 7.484 17.938 14.164 1 98.56 31 LYS B C 1
ATOM 1549 O O . LYS B 1 31 ? 8.5 18.297 13.562 1 98.56 31 LYS B O 1
ATOM 1554 N N . LEU B 1 32 ? 6.359 17.797 13.617 1 98.81 32 LEU B N 1
ATOM 1555 C CA . LEU B 1 32 ? 6.176 18.078 12.203 1 98.81 32 LEU B CA 1
ATOM 1556 C C . LEU B 1 32 ? 6.359 19.562 11.922 1 98.81 32 LEU B C 1
ATOM 1558 O O . LEU B 1 32 ? 7.02 19.953 10.953 1 98.81 32 LEU B O 1
ATOM 1562 N N . VAL B 1 33 ? 5.711 20.391 12.781 1 98.62 33 VAL B N 1
ATOM 1563 C CA . VAL B 1 33 ? 5.859 21.828 12.625 1 98.62 33 VAL B CA 1
ATOM 1564 C C . VAL B 1 33 ? 7.336 22.203 12.695 1 98.62 33 VAL B C 1
ATOM 1566 O O . VAL B 1 33 ? 7.824 22.984 11.867 1 98.62 33 VAL B O 1
ATOM 1569 N N . ASP B 1 34 ? 8.039 21.625 13.664 1 98.38 34 ASP B N 1
ATOM 1570 C CA . ASP B 1 34 ? 9.477 21.875 13.812 1 98.38 34 ASP B CA 1
ATOM 1571 C C . ASP B 1 34 ? 10.242 21.438 12.562 1 98.38 34 ASP B C 1
ATOM 1573 O O . ASP B 1 34 ? 11.125 22.156 12.086 1 98.38 34 ASP B O 1
ATOM 1577 N N . LYS B 1 35 ? 9.906 20.344 11.984 1 97.88 35 LYS B N 1
ATOM 1578 C CA . LYS B 1 35 ? 10.562 19.828 10.781 1 97.88 35 LYS B CA 1
ATOM 1579 C C . LYS B 1 35 ? 10.359 20.781 9.609 1 97.88 35 LYS B C 1
ATOM 1581 O O . LYS B 1 35 ? 11.312 21.109 8.906 1 97.88 35 LYS B O 1
ATOM 1586 N N . LEU B 1 36 ? 9.164 21.156 9.391 1 97.88 36 LEU B N 1
ATOM 1587 C CA . LEU B 1 36 ? 8.852 22 8.242 1 97.88 36 LEU B CA 1
ATOM 1588 C C . LEU B 1 36 ? 9.5 23.375 8.391 1 97.88 36 LEU B C 1
ATOM 1590 O O . LEU B 1 36 ? 9.891 23.984 7.398 1 97.88 36 LEU B O 1
ATOM 1594 N N . GLY B 1 37 ? 9.586 23.844 9.609 1 96.12 37 GLY B N 1
ATOM 1595 C CA . GLY B 1 37 ? 10.234 25.125 9.859 1 96.12 37 GLY B CA 1
ATOM 1596 C C . GLY B 1 37 ? 11.727 25.094 9.578 1 96.12 37 GLY B C 1
ATOM 1597 O O . GLY B 1 37 ? 12.336 26.141 9.352 1 96.12 37 GLY B O 1
ATOM 1598 N N . ASN B 1 38 ? 12.273 23.891 9.562 1 94.31 38 ASN B N 1
ATOM 1599 C CA . ASN B 1 38 ? 13.719 23.75 9.422 1 94.31 38 ASN B CA 1
ATOM 1600 C C . ASN B 1 38 ? 14.102 23.234 8.039 1 94.31 38 ASN B C 1
ATOM 1602 O O . ASN B 1 38 ? 15.281 23.094 7.734 1 94.31 38 ASN B O 1
ATOM 1606 N N . VAL B 1 39 ? 13.07 22.953 7.277 1 87.12 39 VAL B N 1
ATOM 1607 C CA . VAL B 1 39 ? 13.352 22.422 5.949 1 87.12 39 VAL B CA 1
ATOM 1608 C C . VAL B 1 39 ? 13.867 23.531 5.039 1 87.12 39 VAL B C 1
ATOM 1610 O O . VAL B 1 39 ? 13.266 24.609 4.961 1 87.12 39 VAL B O 1
ATOM 1613 N N . GLN B 1 40 ? 15.023 23.406 4.477 1 80.88 40 GLN B N 1
ATOM 1614 C CA . GLN B 1 40 ? 15.703 24.438 3.711 1 80.88 40 GLN B CA 1
ATOM 1615 C C . GLN B 1 40 ? 15.227 24.453 2.262 1 80.88 40 GLN B C 1
ATOM 1617 O O . GLN B 1 40 ? 14.977 25.516 1.693 1 80.88 40 GLN B O 1
ATOM 1622 N N . SER B 1 41 ? 15.195 23.422 1.589 1 89.06 41 SER B N 1
ATOM 1623 C CA . SER B 1 41 ? 14.891 23.391 0.164 1 89.06 41 SER B CA 1
ATOM 1624 C C . SER B 1 41 ? 14.047 22.156 -0.188 1 89.06 41 SER B C 1
ATOM 1626 O O . SER B 1 41 ? 14.594 21.109 -0.53 1 89.06 41 SER B O 1
ATOM 1628 N N . ALA B 1 42 ? 12.805 22.188 -0.001 1 95.12 42 ALA B N 1
ATOM 1629 C CA . ALA B 1 42 ? 11.867 21.141 -0.415 1 95.12 42 ALA B CA 1
ATOM 1630 C C . ALA B 1 42 ? 10.516 21.734 -0.796 1 95.12 42 ALA B C 1
ATOM 1632 O O . ALA B 1 42 ? 10.023 22.656 -0.133 1 95.12 42 ALA B O 1
ATOM 1633 N N . ASP B 1 43 ? 10.031 21.344 -1.878 1 97.44 43 ASP B N 1
ATOM 1634 C CA . ASP B 1 43 ? 8.648 21.688 -2.186 1 97.44 43 ASP B CA 1
ATOM 1635 C C . ASP B 1 43 ? 7.68 20.906 -1.301 1 97.44 43 ASP B C 1
ATOM 1637 O O . ASP B 1 43 ? 7.996 19.812 -0.84 1 97.44 43 ASP B O 1
ATOM 1641 N N . LEU B 1 44 ? 6.57 21.531 -1.057 1 98.38 44 LEU B N 1
ATOM 1642 C CA . LEU B 1 44 ? 5.566 20.922 -0.197 1 98.38 44 LEU B CA 1
ATOM 1643 C C . LEU B 1 44 ? 4.301 20.594 -0.984 1 98.38 44 LEU B C 1
ATOM 1645 O O . LEU B 1 44 ? 3.844 21.406 -1.794 1 98.38 44 LEU B O 1
ATOM 1649 N N . ILE B 1 45 ? 3.762 19.406 -0.777 1 98.81 45 ILE B N 1
ATOM 1650 C CA . ILE B 1 45 ? 2.457 19.016 -1.294 1 98.81 45 ILE B CA 1
ATOM 1651 C C . ILE B 1 45 ? 1.593 18.469 -0.156 1 98.81 45 ILE B C 1
ATOM 1653 O O . ILE B 1 45 ? 2.053 17.672 0.655 1 98.81 45 ILE B O 1
ATOM 1657 N N . PHE B 1 46 ? 0.396 18.969 -0.077 1 98.88 46 PHE B N 1
ATOM 1658 C CA . PHE B 1 46 ? -0.557 18.484 0.916 1 98.88 46 PHE B CA 1
ATOM 1659 C C . PHE B 1 46 ? -1.596 17.578 0.273 1 98.88 46 PHE B C 1
ATOM 1661 O O . PHE B 1 46 ? -1.934 17.75 -0.901 1 98.88 46 PHE B O 1
ATOM 1668 N N . THR B 1 47 ? -2 16.609 1.049 1 98.88 47 THR B N 1
ATOM 1669 C CA . THR B 1 47 ? -3.217 15.898 0.678 1 98.88 47 THR B CA 1
ATOM 1670 C C . THR B 1 47 ? -4.312 16.125 1.715 1 98.88 47 THR B C 1
ATOM 1672 O O . THR B 1 47 ? -4.027 16.453 2.865 1 98.88 47 THR B O 1
ATOM 1675 N N . GLN B 1 48 ? -5.523 15.992 1.29 1 98.88 48 GLN B N 1
ATOM 1676 C CA . GLN B 1 48 ? -6.715 16.047 2.131 1 98.88 48 GLN B CA 1
ATOM 1677 C C . GLN B 1 48 ? -7.656 14.883 1.834 1 98.88 48 GLN B C 1
ATOM 1679 O O . GLN B 1 48 ? -8.094 14.711 0.696 1 98.88 48 GLN B O 1
ATOM 1684 N N . ASP B 1 49 ? -7.875 14.062 2.861 1 98.81 49 ASP B N 1
ATOM 1685 C CA . ASP B 1 49 ? -8.992 13.125 2.787 1 98.81 49 ASP B CA 1
ATOM 1686 C C . ASP B 1 49 ? -10.32 13.859 2.658 1 98.81 49 ASP B C 1
ATOM 1688 O O . ASP B 1 49 ? -10.602 14.781 3.43 1 98.81 49 ASP B O 1
ATOM 1692 N N . THR B 1 50 ? -11.125 13.477 1.675 1 98.81 50 THR B N 1
ATOM 1693 C CA . THR B 1 50 ? -12.281 14.312 1.371 1 98.81 50 THR B CA 1
ATOM 1694 C C . THR B 1 50 ? -13.523 13.453 1.153 1 98.81 50 THR B C 1
ATOM 1696 O O . THR B 1 50 ? -13.562 12.633 0.236 1 98.81 50 THR B O 1
ATOM 1699 N N . HIS B 1 51 ? -14.445 13.695 1.997 1 98.62 51 HIS B N 1
ATOM 1700 C CA . HIS B 1 51 ? -15.719 12.977 1.935 1 98.62 51 HIS B CA 1
ATOM 1701 C C . HIS B 1 51 ? -16.891 13.945 1.803 1 98.62 51 HIS B C 1
ATOM 1703 O O . HIS B 1 51 ? -16.703 15.164 1.839 1 98.62 51 HIS B O 1
ATOM 1709 N N . HIS B 1 52 ? -18.047 13.398 1.512 1 98.38 52 HIS B N 1
ATOM 1710 C CA . HIS B 1 52 ? -19.266 14.18 1.347 1 98.38 52 HIS B CA 1
ATOM 1711 C C . HIS B 1 52 ? -20.406 13.609 2.189 1 98.38 52 HIS B C 1
ATOM 1713 O O . HIS B 1 52 ? -20.188 12.695 2.988 1 98.38 52 HIS B O 1
ATOM 1719 N N . LYS B 1 53 ? -21.562 14.172 2.115 1 96.94 53 LYS B N 1
ATOM 1720 C CA . LYS B 1 53 ? -22.672 13.859 2.998 1 96.94 53 LYS B CA 1
ATOM 1721 C C . LYS B 1 53 ? -23.125 12.414 2.822 1 96.94 53 LYS B C 1
ATOM 1723 O O . LYS B 1 53 ? -23.766 11.844 3.709 1 96.94 53 LYS B O 1
ATOM 1728 N N . ASP B 1 54 ? -22.812 11.828 1.781 1 97.62 54 ASP B N 1
ATOM 1729 C CA . ASP B 1 54 ? -23.219 10.445 1.527 1 97.62 54 ASP B CA 1
ATOM 1730 C C . ASP B 1 54 ? -22.172 9.461 2.057 1 97.62 54 ASP B C 1
ATOM 1732 O O . ASP B 1 54 ? -22.219 8.273 1.745 1 97.62 54 ASP B O 1
ATOM 1736 N N . TYR B 1 55 ? -21.25 9.898 2.873 1 98.12 55 TYR B N 1
ATOM 1737 C CA . TYR B 1 55 ? -20.125 9.109 3.365 1 98.12 55 TYR B CA 1
ATOM 1738 C C . TYR B 1 55 ? -20.609 7.773 3.932 1 98.12 55 TYR B C 1
ATOM 1740 O O . TYR B 1 55 ? -20.031 6.723 3.627 1 98.12 55 TYR B O 1
ATOM 1748 N N . LEU B 1 56 ? -21.578 7.746 4.676 1 98 56 LEU B N 1
ATOM 1749 C CA . LEU B 1 56 ? -22.047 6.551 5.379 1 98 56 LEU B CA 1
ATOM 1750 C C . LEU B 1 56 ? -22.594 5.52 4.398 1 98 56 LEU B C 1
ATOM 1752 O O . LEU B 1 56 ? -22.75 4.348 4.75 1 98 56 LEU B O 1
ATOM 1756 N N . SER B 1 57 ? -22.859 5.93 3.146 1 98.06 57 SER B N 1
ATOM 1757 C CA . SER B 1 57 ? -23.375 5.012 2.131 1 98.06 57 SER B CA 1
ATOM 1758 C C . SER B 1 57 ? -22.234 4.398 1.328 1 98.06 57 SER B C 1
ATOM 1760 O O . SER B 1 57 ? -22.438 3.434 0.587 1 98.06 57 SER B O 1
ATOM 1762 N N . THR B 1 58 ? -21.031 4.938 1.446 1 98.06 58 THR B N 1
ATOM 1763 C CA . THR B 1 58 ? -19.859 4.41 0.75 1 98.06 58 THR B CA 1
ATOM 1764 C C . THR B 1 58 ? -19.359 3.135 1.423 1 98.06 58 THR B C 1
ATOM 1766 O O . THR B 1 58 ? -19.766 2.818 2.543 1 98.06 58 THR B O 1
ATOM 1769 N N . GLN B 1 59 ? -18.531 2.395 0.753 1 98 59 GLN B N 1
ATOM 1770 C CA . GLN B 1 59 ? -17.906 1.221 1.355 1 98 59 GLN B CA 1
ATOM 1771 C C . GLN B 1 59 ? -17.094 1.604 2.586 1 98 59 GLN B C 1
ATOM 1773 O O . GLN B 1 59 ? -17.172 0.934 3.619 1 98 59 GLN B O 1
ATOM 1778 N N . GLU B 1 60 ? -16.281 2.658 2.447 1 98.19 60 GLU B N 1
ATOM 1779 C CA . GLU B 1 60 ? -15.5 3.119 3.592 1 98.19 60 GLU B CA 1
ATOM 1780 C C . GLU B 1 60 ? -16.406 3.447 4.777 1 98.19 60 GLU B C 1
ATOM 1782 O O . GLU B 1 60 ? -16.094 3.074 5.914 1 98.19 60 GLU B O 1
ATOM 1787 N N . GLY B 1 61 ? -17.484 4.18 4.504 1 98.12 61 GLY B N 1
ATOM 1788 C CA . GLY B 1 61 ? -18.406 4.574 5.555 1 98.12 61 GLY B CA 1
ATOM 1789 C C . GLY B 1 61 ? -19.062 3.395 6.246 1 98.12 61 GLY B C 1
ATOM 1790 O O . GLY B 1 61 ? -19.344 3.445 7.449 1 98.12 61 GLY B O 1
ATOM 1791 N N . LYS B 1 62 ? -19.359 2.328 5.488 1 98.19 62 LYS B N 1
ATOM 1792 C CA . LYS B 1 62 ? -19.938 1.118 6.07 1 98.19 62 LYS B CA 1
ATOM 1793 C C . LYS B 1 62 ? -18.938 0.416 6.98 1 98.19 62 LYS B C 1
ATOM 1795 O O . LYS B 1 62 ? -19.297 -0.121 8.023 1 98.19 62 LYS B O 1
ATOM 1800 N N . ASN B 1 63 ? -17.688 0.46 6.66 1 98 63 ASN B N 1
ATOM 1801 C CA . ASN B 1 63 ? -16.641 -0.217 7.414 1 98 63 ASN B CA 1
ATOM 1802 C C . ASN B 1 63 ? -16.141 0.637 8.578 1 98 63 ASN B C 1
ATOM 1804 O O . ASN B 1 63 ? -15.68 0.108 9.586 1 98 63 ASN B O 1
ATOM 1808 N N . LEU B 1 64 ? -16.125 1.91 8.461 1 97.88 64 LEU B N 1
ATOM 1809 C CA . LEU B 1 64 ? -15.805 2.906 9.477 1 97.88 64 LEU B CA 1
ATOM 1810 C C . LEU B 1 64 ? -16.906 3.961 9.57 1 97.88 64 LEU B C 1
ATOM 1812 O O . LEU B 1 64 ? -16.781 5.047 9 1 97.88 64 LEU B O 1
ATOM 1816 N N . PRO B 1 65 ? -17.969 3.643 10.344 1 98.12 65 PRO B N 1
ATOM 1817 C CA . PRO B 1 65 ? -19.156 4.504 10.344 1 98.12 65 PRO B CA 1
ATOM 1818 C C . PRO B 1 65 ? -19 5.719 11.25 1 98.12 65 PRO B C 1
ATOM 1820 O O . PRO B 1 65 ? -19.812 5.926 12.156 1 98.12 65 PRO B O 1
ATOM 1823 N N . VAL B 1 66 ? -17.984 6.5 11.078 1 98.44 66 VAL B N 1
ATOM 1824 C CA . VAL B 1 66 ? -17.688 7.77 11.727 1 98.44 66 VAL B CA 1
ATOM 1825 C C . VAL B 1 66 ? -17.469 8.852 10.672 1 98.44 66 VAL B C 1
ATOM 1827 O O . VAL B 1 66 ? -16.422 8.898 10.031 1 98.44 66 VAL B O 1
ATOM 1830 N N . GLU B 1 67 ? -18.5 9.68 10.539 1 98.44 67 GLU B N 1
ATOM 1831 C CA . GLU B 1 67 ? -18.344 10.773 9.586 1 98.44 67 GLU B CA 1
ATOM 1832 C C . GLU B 1 67 ? -17.125 11.633 9.922 1 98.44 67 GLU B C 1
ATOM 1834 O O . GLU B 1 67 ? -16.906 11.977 11.086 1 98.44 67 GLU B O 1
ATOM 1839 N N . HIS B 1 68 ? -16.344 11.867 9 1 98.75 68 HIS B N 1
ATOM 1840 C CA . HIS B 1 68 ? -15.141 12.688 9.141 1 98.75 68 HIS B CA 1
ATOM 1841 C C . HIS B 1 68 ? -14.758 13.328 7.812 1 98.75 68 HIS B C 1
ATOM 1843 O O . HIS B 1 68 ? -15.234 12.914 6.754 1 98.75 68 HIS B O 1
ATOM 1849 N N . CYS B 1 69 ? -13.906 14.391 7.898 1 98.75 69 CYS B N 1
ATOM 1850 C CA . CYS B 1 69 ? -13.328 15.07 6.75 1 98.75 69 CYS B CA 1
ATOM 1851 C C . CYS B 1 69 ? -14.391 15.359 5.695 1 98.75 69 CYS B C 1
ATOM 1853 O O . CYS B 1 69 ? -14.18 15.102 4.508 1 98.75 69 CYS B O 1
ATOM 1855 N N . ILE B 1 70 ? -15.562 15.773 6.18 1 98.75 70 ILE B N 1
ATOM 1856 C CA . ILE B 1 70 ? -16.609 16.219 5.262 1 98.75 70 ILE B CA 1
ATOM 1857 C C . ILE B 1 70 ? -16.219 17.578 4.672 1 98.75 70 ILE B C 1
ATOM 1859 O O . ILE B 1 70 ? -15.984 18.547 5.41 1 98.75 70 ILE B O 1
ATOM 1863 N N . GLU B 1 71 ? -16.109 17.641 3.35 1 98.69 71 GLU B N 1
ATOM 1864 C CA . GLU B 1 71 ? -15.617 18.828 2.67 1 98.69 71 GLU B CA 1
ATOM 1865 C C . GLU B 1 71 ? -16.406 20.078 3.086 1 98.69 71 GLU B C 1
ATOM 1867 O O . GLU B 1 71 ? -17.641 20.062 3.092 1 98.69 71 GLU B O 1
ATOM 1872 N N . GLY B 1 72 ? -15.602 21.125 3.418 1 98.31 72 GLY B N 1
ATOM 1873 C CA . GLY B 1 72 ? -16.219 22.391 3.777 1 98.31 72 GLY B CA 1
ATOM 1874 C C . GLY B 1 72 ? -16.422 22.547 5.273 1 98.31 72 GLY B C 1
ATOM 1875 O O . GLY B 1 72 ? -16.719 23.641 5.75 1 98.31 72 GLY B O 1
ATOM 1876 N N . GLU B 1 73 ? -16.359 21.484 6.039 1 98.56 73 GLU B N 1
ATOM 1877 C CA . GLU B 1 73 ? -16.5 21.531 7.492 1 98.56 73 GLU B CA 1
ATOM 1878 C C . GLU B 1 73 ? -15.148 21.688 8.18 1 98.56 73 GLU B C 1
ATOM 1880 O O . GLU B 1 73 ? -14.109 21.422 7.574 1 98.56 73 GLU B O 1
ATOM 1885 N N . LYS B 1 74 ? -15.195 22.109 9.422 1 98.56 74 LYS B N 1
ATOM 1886 C CA . LYS B 1 74 ? -13.984 22.375 10.188 1 98.56 74 LYS B CA 1
ATOM 1887 C C . LYS B 1 74 ? -13.078 21.156 10.234 1 98.56 74 LYS B C 1
ATOM 1889 O O . LYS B 1 74 ? -11.852 21.281 10.141 1 98.56 74 LYS B O 1
ATOM 1894 N N . GLY B 1 75 ? -13.664 20 10.328 1 98.75 75 GLY B N 1
ATOM 1895 C CA . GLY B 1 75 ? -12.898 18.781 10.43 1 98.75 75 GLY B CA 1
ATOM 1896 C C . GLY B 1 75 ? -12.062 18.484 9.195 1 98.75 75 GLY B C 1
ATOM 1897 O O . GLY B 1 75 ? -11.031 17.812 9.273 1 98.75 75 GLY B O 1
ATOM 1898 N N . TRP B 1 76 ? -12.5 19 8.039 1 98.81 76 TRP B N 1
ATOM 1899 C CA . TRP B 1 76 ? -11.875 18.766 6.742 1 98.81 76 TRP B CA 1
ATOM 1900 C C . TRP B 1 76 ? -10.672 19.672 6.539 1 98.81 76 TRP B C 1
ATOM 1902 O O . TRP B 1 76 ? -9.781 19.375 5.738 1 98.81 76 TRP B O 1
ATOM 1912 N N . GLU B 1 77 ? -10.539 20.719 7.266 1 98.88 77 GLU B N 1
ATOM 1913 C CA . GLU B 1 77 ? -9.508 21.734 7.078 1 98.88 77 GLU B CA 1
ATOM 1914 C C . GLU B 1 77 ? -8.148 21.25 7.582 1 98.88 77 GLU B C 1
ATOM 1916 O O . GLU B 1 77 ? -8.078 20.516 8.57 1 98.88 77 GLU B O 1
ATOM 1921 N N . ILE B 1 78 ? -7.137 21.656 6.836 1 98.94 78 ILE B N 1
ATOM 1922 C CA . ILE B 1 78 ? -5.793 21.484 7.371 1 98.94 78 ILE B CA 1
ATOM 1923 C C . ILE B 1 78 ? -5.664 22.219 8.703 1 98.94 78 ILE B C 1
ATOM 1925 O O . ILE B 1 78 ? -6.141 23.344 8.844 1 98.94 78 ILE B O 1
ATOM 1929 N N . CYS B 1 79 ? -4.992 21.625 9.672 1 98.88 79 CYS B N 1
ATOM 1930 C CA . CYS B 1 79 ? -4.934 22.188 11.016 1 98.88 79 CYS B CA 1
ATOM 1931 C C . CYS B 1 79 ? -4.27 23.562 11 1 98.88 79 CYS B C 1
ATOM 1933 O O . CYS B 1 79 ? -3.439 23.844 10.133 1 98.88 79 CYS B O 1
ATOM 1935 N N . LEU B 1 80 ? -4.57 24.297 11.938 1 98.69 80 LEU B N 1
ATOM 1936 C CA . LEU B 1 80 ? -4.152 25.688 12.023 1 98.69 80 LEU B CA 1
ATOM 1937 C C . LEU B 1 80 ? -2.631 25.797 12.047 1 98.69 80 LEU B C 1
ATOM 1939 O O . LEU B 1 80 ? -2.061 26.672 11.391 1 98.69 80 LEU B O 1
ATOM 1943 N N . ALA B 1 81 ? -1.938 24.922 12.711 1 98.62 81 ALA B N 1
ATOM 1944 C CA . ALA B 1 81 ? -0.493 24.984 12.914 1 98.62 81 ALA B CA 1
ATOM 1945 C C . ALA B 1 81 ? 0.254 24.875 11.594 1 98.62 81 ALA B C 1
ATOM 1947 O O . ALA B 1 81 ? 1.405 25.312 11.484 1 98.62 81 ALA B O 1
ATOM 1948 N N . LEU B 1 82 ? -0.409 24.391 10.531 1 98.81 82 LEU B N 1
ATOM 1949 C CA . LEU B 1 82 ? 0.294 24.141 9.281 1 98.81 82 LEU B CA 1
ATOM 1950 C C . LEU B 1 82 ? -0.153 25.125 8.203 1 98.81 82 LEU B C 1
ATOM 1952 O O . LEU B 1 82 ? 0.306 25.047 7.062 1 98.81 82 LEU B O 1
ATOM 1956 N N . GLN B 1 83 ? -1.049 26.078 8.539 1 98.5 83 GLN B N 1
ATOM 1957 C CA . GLN B 1 83 ? -1.603 27.031 7.578 1 98.5 83 GLN B CA 1
ATOM 1958 C C . GLN B 1 83 ? -0.497 27.844 6.91 1 98.5 83 GLN B C 1
ATOM 1960 O O . GLN B 1 83 ? -0.542 28.094 5.703 1 98.5 83 GLN B O 1
ATOM 1965 N N . PRO B 1 84 ? 0.551 28.281 7.637 1 97.25 84 PRO B N 1
ATOM 1966 C CA . PRO B 1 84 ? 1.624 29.031 6.977 1 97.25 84 PRO B CA 1
ATOM 1967 C C . PRO B 1 84 ? 2.326 28.219 5.891 1 97.25 84 PRO B C 1
ATOM 1969 O O . PRO B 1 84 ? 2.801 28.781 4.902 1 97.25 84 PRO B O 1
ATOM 1972 N N . TYR B 1 85 ? 2.396 26.938 6.031 1 97.81 85 TYR B N 1
ATOM 1973 C CA . TYR B 1 85 ? 3.057 26.062 5.07 1 97.81 85 TYR B CA 1
ATOM 1974 C C . TYR B 1 85 ? 2.119 25.719 3.924 1 97.81 85 TYR B C 1
ATOM 1976 O O . TYR B 1 85 ? 2.566 25.5 2.795 1 97.81 85 TYR B O 1
ATOM 1984 N N . LEU B 1 86 ? 0.854 25.609 4.305 1 97.94 86 LEU B N 1
ATOM 1985 C CA . LEU B 1 86 ? -0.157 25.359 3.283 1 97.94 86 LEU B CA 1
ATOM 1986 C C . LEU B 1 86 ? -0.141 26.453 2.229 1 97.94 86 LEU B C 1
ATOM 1988 O O . LEU B 1 86 ? -0.257 26.188 1.032 1 97.94 86 LEU B O 1
ATOM 1992 N N . ASP B 1 87 ? 0.033 27.719 2.627 1 95.69 87 ASP B N 1
ATOM 1993 C CA . ASP B 1 87 ? 0.039 28.891 1.748 1 95.69 87 ASP B CA 1
ATOM 1994 C C . ASP B 1 87 ? 1.199 28.812 0.757 1 95.69 87 ASP B C 1
ATOM 1996 O O . ASP B 1 87 ? 1.111 29.359 -0.346 1 95.69 87 ASP B O 1
ATOM 2000 N N . LYS B 1 88 ? 2.242 28.109 1.096 1 94.75 88 LYS B N 1
ATOM 2001 C CA . LYS B 1 88 ? 3.447 28.031 0.276 1 94.75 88 LYS B CA 1
ATOM 2002 C C . LYS B 1 88 ? 3.506 26.703 -0.49 1 94.75 88 LYS B C 1
ATOM 2004 O O . LYS B 1 88 ? 4.449 26.469 -1.244 1 94.75 88 LYS B O 1
ATOM 2009 N N . ALA B 1 89 ? 2.496 25.891 -0.295 1 97.69 89 ALA B N 1
ATOM 2010 C CA . ALA B 1 89 ? 2.494 24.562 -0.894 1 97.69 89 ALA B CA 1
ATOM 2011 C C . ALA B 1 89 ? 2.373 24.641 -2.414 1 97.69 89 ALA B C 1
ATOM 2013 O O . ALA B 1 89 ? 1.673 25.5 -2.939 1 97.69 89 ALA B O 1
ATOM 2014 N N . LYS B 1 90 ? 3.029 23.734 -3.072 1 97.38 90 LYS B N 1
ATOM 2015 C CA . LYS B 1 90 ? 2.957 23.656 -4.527 1 97.38 90 LYS B CA 1
ATOM 2016 C C . LYS B 1 90 ? 1.594 23.141 -4.98 1 97.38 90 LYS B C 1
ATOM 2018 O O . LYS B 1 90 ? 1.13 23.484 -6.074 1 97.38 90 LYS B O 1
ATOM 2023 N N . ALA B 1 91 ? 0.999 22.297 -4.195 1 98.31 91 ALA B N 1
ATOM 2024 C CA . ALA B 1 91 ? -0.295 21.719 -4.531 1 98.31 91 ALA B CA 1
ATOM 2025 C C . ALA B 1 91 ? -0.991 21.172 -3.287 1 98.31 91 ALA B C 1
ATOM 2027 O O . ALA B 1 91 ? -0.337 20.859 -2.289 1 98.31 91 ALA B O 1
ATOM 2028 N N . VAL B 1 92 ? -2.24 21.125 -3.352 1 98.62 92 VAL B N 1
ATOM 2029 C CA . VAL B 1 92 ? -3.105 20.438 -2.402 1 98.62 92 VAL B CA 1
ATOM 2030 C C . VAL B 1 92 ? -4.008 19.453 -3.145 1 98.62 92 VAL B C 1
ATOM 2032 O O . VAL B 1 92 ? -4.793 19.859 -4.008 1 98.62 92 VAL B O 1
ATOM 2035 N N . ILE B 1 93 ? -3.896 18.188 -2.795 1 98.56 93 ILE B N 1
ATOM 2036 C CA . ILE B 1 93 ? -4.668 17.156 -3.473 1 98.56 93 ILE B CA 1
ATOM 2037 C C . ILE B 1 93 ? -5.84 16.734 -2.592 1 98.56 93 ILE B C 1
ATOM 2039 O O . ILE B 1 93 ? -5.645 16.312 -1.447 1 98.56 93 ILE B O 1
ATOM 2043 N N . LYS B 1 94 ? -7.039 16.859 -3.127 1 98.5 94 LYS B N 1
ATOM 2044 C CA . LYS B 1 94 ? -8.195 16.25 -2.494 1 98.5 94 LYS B CA 1
ATOM 2045 C C . LYS B 1 94 ? -8.375 14.805 -2.959 1 98.5 94 LYS B C 1
ATOM 2047 O O . LYS B 1 94 ? -8.5 14.539 -4.156 1 98.5 94 LYS B O 1
ATOM 2052 N N . LYS B 1 95 ? -8.281 13.898 -2.016 1 97.56 95 LYS B N 1
ATOM 2053 C CA . LYS B 1 95 ? -8.461 12.5 -2.398 1 97.56 95 LYS B CA 1
ATOM 2054 C C . LYS B 1 95 ? -9.695 11.898 -1.735 1 97.56 95 LYS B C 1
ATOM 2056 O O . LYS B 1 95 ? -10 12.203 -0.579 1 97.56 95 LYS B O 1
ATOM 2061 N N . PRO B 1 96 ? -10.406 11.07 -2.494 1 94.31 96 PRO B N 1
ATOM 2062 C CA . PRO B 1 96 ? -11.656 10.492 -1.991 1 94.31 96 PRO B CA 1
ATOM 2063 C C . PRO B 1 96 ? -11.438 9.203 -1.205 1 94.31 96 PRO B C 1
ATOM 2065 O O . PRO B 1 96 ? -12.383 8.633 -0.664 1 94.31 96 PRO B O 1
ATOM 2068 N N . ALA B 1 97 ? -10.203 8.703 -1.226 1 93.25 97 ALA B N 1
ATOM 2069 C CA . ALA B 1 97 ? -9.875 7.438 -0.574 1 93.25 97 ALA B CA 1
ATOM 2070 C C . ALA B 1 97 ? -8.531 7.523 0.152 1 93.25 97 ALA B C 1
ATOM 2072 O O . ALA B 1 97 ? -8.023 8.625 0.395 1 93.25 97 ALA B O 1
ATOM 2073 N N . PHE B 1 98 ? -7.934 6.352 0.525 1 98.19 98 PHE B N 1
ATOM 2074 C CA . PHE B 1 98 ? -6.75 6.305 1.375 1 98.19 98 PHE B CA 1
ATOM 2075 C C . PHE B 1 98 ? -5.527 6.82 0.627 1 98.19 98 PHE B C 1
ATOM 2077 O O . PHE B 1 98 ? -4.766 7.633 1.155 1 98.19 98 PHE B O 1
ATOM 2084 N N . GLY B 1 99 ? -5.32 6.395 -0.592 1 98.56 99 GLY B N 1
ATOM 2085 C CA . GLY B 1 99 ? -4.227 6.84 -1.438 1 98.56 99 GLY B CA 1
ATOM 2086 C C . GLY B 1 99 ? -4.684 7.676 -2.617 1 98.56 99 GLY B C 1
ATOM 2087 O O . GLY B 1 99 ? -5.859 7.641 -2.992 1 98.56 99 GLY B O 1
ATOM 2088 N N . SER B 1 100 ? -3.781 8.469 -3.176 1 98.5 100 SER B N 1
ATOM 2089 C CA . SER B 1 100 ? -4.055 9.281 -4.352 1 98.5 100 SER B CA 1
ATOM 2090 C C . SER B 1 100 ? -3.4 8.695 -5.598 1 98.5 100 SER B C 1
ATOM 2092 O O . SER B 1 100 ? -2.178 8.555 -5.656 1 98.5 100 SER B O 1
ATOM 2094 N N . MET B 1 101 ? -4.242 8.484 -6.598 1 97.69 101 MET B N 1
ATOM 2095 C CA . MET B 1 101 ? -3.717 8 -7.871 1 97.69 101 MET B CA 1
ATOM 2096 C C . MET B 1 101 ? -3.127 9.148 -8.688 1 97.69 101 MET B C 1
ATOM 2098 O O . MET B 1 101 ? -2.432 8.914 -9.68 1 97.69 101 MET B O 1
ATOM 2102 N N . GLU B 1 102 ? -3.336 10.352 -8.227 1 97.75 102 GLU B N 1
ATOM 2103 C CA . GLU B 1 102 ? -2.824 11.531 -8.914 1 97.75 102 GLU B CA 1
ATOM 2104 C C . GLU B 1 102 ? -1.433 11.906 -8.406 1 97.75 102 GLU B C 1
ATOM 2106 O O . GLU B 1 102 ? -0.634 12.484 -9.141 1 97.75 102 GLU B O 1
ATOM 2111 N N . LEU B 1 103 ? -1.073 11.531 -7.215 1 98.56 103 LEU B N 1
ATOM 2112 C CA . LEU B 1 103 ? 0.118 11.984 -6.504 1 98.56 103 LEU B CA 1
ATOM 2113 C C . LEU B 1 103 ? 1.382 11.625 -7.277 1 98.56 103 LEU B C 1
ATOM 2115 O O . LEU B 1 103 ? 2.289 12.445 -7.414 1 98.56 103 LEU B O 1
ATOM 2119 N N . PRO B 1 104 ? 1.454 10.438 -7.871 1 98.56 104 PRO B N 1
ATOM 2120 C CA . PRO B 1 104 ? 2.684 10.07 -8.578 1 98.56 104 PRO B CA 1
ATOM 2121 C C . PRO B 1 104 ? 3.039 11.047 -9.695 1 98.56 104 PRO B C 1
ATOM 2123 O O . PRO B 1 104 ? 4.211 11.398 -9.859 1 98.56 104 PRO B O 1
ATOM 2126 N N . SER B 1 105 ? 2.057 11.469 -10.422 1 98.12 105 SER B N 1
ATOM 2127 C CA . SER B 1 105 ? 2.32 12.367 -11.539 1 98.12 105 SER B CA 1
ATOM 2128 C C . SER B 1 105 ? 2.828 13.719 -11.047 1 98.12 105 SER B C 1
ATOM 2130 O O . SER B 1 105 ? 3.652 14.359 -11.703 1 98.12 105 SER B O 1
ATOM 2132 N N . LEU B 1 106 ? 2.426 14.172 -9.883 1 98.06 106 LEU B N 1
ATOM 2133 C CA . LEU B 1 106 ? 2.775 15.484 -9.344 1 98.06 106 LEU B CA 1
ATOM 2134 C C . LEU B 1 106 ? 4.199 15.484 -8.805 1 98.06 106 LEU B C 1
ATOM 2136 O O . LEU B 1 106 ? 4.848 16.531 -8.75 1 98.06 106 LEU B O 1
ATOM 2140 N N . VAL B 1 107 ? 4.699 14.273 -8.477 1 98.38 107 VAL B N 1
ATOM 2141 C CA . VAL B 1 107 ? 5.969 14.273 -7.754 1 98.38 107 VAL B CA 1
ATOM 2142 C C . VAL B 1 107 ? 7.047 13.609 -8.602 1 98.38 107 VAL B C 1
ATOM 2144 O O . VAL B 1 107 ? 8.164 13.375 -8.133 1 98.38 107 VAL B O 1
ATOM 2147 N N . LYS B 1 108 ? 6.75 13.312 -9.812 1 96.38 108 LYS B N 1
ATOM 2148 C CA . LYS B 1 108 ? 7.613 12.508 -10.672 1 96.38 108 LYS B CA 1
ATOM 2149 C C . LYS B 1 108 ? 8.961 13.195 -10.898 1 96.38 108 LYS B C 1
ATOM 2151 O O . LYS B 1 108 ? 9.977 12.531 -11.117 1 96.38 108 LYS B O 1
ATOM 2156 N N . GLU B 1 109 ? 9.008 14.461 -10.805 1 96.31 109 GLU B N 1
ATOM 2157 C CA . GLU B 1 109 ? 10.211 15.211 -11.18 1 96.31 109 GLU B CA 1
ATOM 2158 C C . GLU B 1 109 ? 11.211 15.25 -10.031 1 96.31 109 GLU B C 1
ATOM 2160 O O . GLU B 1 109 ? 12.367 15.625 -10.219 1 96.31 109 GLU B O 1
ATOM 2165 N N . TYR B 1 110 ? 10.805 14.938 -8.836 1 97.94 110 TYR B N 1
ATOM 2166 C CA . TYR B 1 110 ? 11.672 15.062 -7.672 1 97.94 110 TYR B CA 1
ATOM 2167 C C . TYR B 1 110 ? 12.57 13.844 -7.52 1 97.94 110 TYR B C 1
ATOM 2169 O O . TYR B 1 110 ? 12.172 12.727 -7.84 1 97.94 110 TYR B O 1
ATOM 2177 N N . ASP B 1 111 ? 13.727 14.047 -7.035 1 97.62 111 ASP B N 1
ATOM 2178 C CA . ASP B 1 111 ? 14.641 12.945 -6.746 1 97.62 111 ASP B CA 1
ATOM 2179 C C . ASP B 1 111 ? 14.172 12.141 -5.535 1 97.62 111 ASP B C 1
ATOM 2181 O O . ASP B 1 111 ? 14.367 10.93 -5.477 1 97.62 111 ASP B O 1
ATOM 2185 N N . GLU B 1 112 ? 13.617 12.82 -4.629 1 98 112 GLU B N 1
ATOM 2186 C CA . GLU B 1 112 ? 13.18 12.203 -3.379 1 98 112 GLU B CA 1
ATOM 2187 C C . GLU B 1 112 ? 11.82 12.75 -2.943 1 98 112 GLU B C 1
ATOM 2189 O O . GLU B 1 112 ? 11.562 13.953 -3.059 1 98 112 GLU B O 1
ATOM 2194 N N . VAL B 1 113 ? 11.008 11.859 -2.527 1 98.81 113 VAL B N 1
ATOM 2195 C CA . VAL B 1 113 ? 9.727 12.219 -1.929 1 98.81 113 VAL B CA 1
ATOM 2196 C C . VAL B 1 113 ? 9.664 11.688 -0.499 1 98.81 113 VAL B C 1
ATOM 2198 O O . VAL B 1 113 ? 9.852 10.484 -0.265 1 98.81 113 VAL B O 1
ATOM 2201 N N . GLU B 1 114 ? 9.484 12.523 0.462 1 98.81 114 GLU B N 1
ATOM 2202 C CA . GLU B 1 114 ? 9.312 12.141 1.861 1 98.81 114 GLU B CA 1
ATOM 2203 C C . GLU B 1 114 ? 7.871 12.359 2.316 1 98.81 114 GLU B C 1
ATOM 2205 O O . GLU B 1 114 ? 7.285 13.414 2.057 1 98.81 114 GLU B O 1
ATOM 2210 N N . LEU B 1 115 ? 7.348 11.328 2.947 1 98.94 115 LEU B N 1
ATOM 2211 C CA . LEU B 1 115 ? 5.988 11.43 3.463 1 98.94 115 LEU B CA 1
ATOM 2212 C C . LEU B 1 115 ? 5.992 11.641 4.973 1 98.94 115 LEU B C 1
ATOM 2214 O O . LEU B 1 115 ? 6.801 11.047 5.688 1 98.94 115 LEU B O 1
ATOM 2218 N N . VAL B 1 116 ? 5.109 12.445 5.426 1 98.94 116 VAL B N 1
ATOM 2219 C CA . VAL B 1 116 ? 4.773 12.695 6.824 1 98.94 116 VAL B CA 1
ATOM 2220 C C . VAL B 1 116 ? 3.26 12.82 6.973 1 98.94 116 VAL B C 1
ATOM 2222 O O . VAL B 1 116 ? 2.539 12.945 5.98 1 98.94 116 VAL B O 1
ATOM 2225 N N . GLY B 1 117 ? 2.809 12.695 8.219 1 98.94 117 GLY B N 1
ATOM 2226 C CA . GLY B 1 117 ? 1.4 12.977 8.445 1 98.94 117 GLY B CA 1
ATOM 2227 C C . GLY B 1 117 ? 0.624 11.766 8.938 1 98.94 117 GLY B C 1
ATOM 2228 O O . GLY B 1 117 ? 1.137 10.977 9.734 1 98.94 117 GLY B O 1
ATOM 2229 N N . LEU B 1 118 ? -0.727 11.703 8.578 1 98.88 118 LEU B N 1
ATOM 2230 C CA . LEU B 1 118 ? -1.666 10.805 9.234 1 98.88 118 LEU B CA 1
ATOM 2231 C C . LEU B 1 118 ? -2.502 10.047 8.203 1 98.88 118 LEU B C 1
ATOM 2233 O O . LEU B 1 118 ? -2.797 10.578 7.133 1 98.88 118 LEU B O 1
ATOM 2237 N N . CYS B 1 119 ? -3.035 8.93 8.648 1 98.69 119 CYS B N 1
ATOM 2238 C CA . CYS B 1 119 ? -2.471 8.039 9.648 1 98.69 119 CYS B CA 1
ATOM 2239 C C . CYS B 1 119 ? -1.414 7.125 9.039 1 98.69 119 CYS B C 1
ATOM 2241 O O . CYS B 1 119 ? -1.581 6.637 7.918 1 98.69 119 CYS B O 1
ATOM 2243 N N . THR B 1 120 ? -0.346 6.793 9.734 1 98.94 120 THR B N 1
ATOM 2244 C CA . THR B 1 120 ? 0.758 5.98 9.234 1 98.94 120 THR B CA 1
ATOM 2245 C C . THR B 1 120 ? 0.239 4.695 8.594 1 98.94 120 THR B C 1
ATOM 2247 O O . THR B 1 120 ? 0.67 4.324 7.5 1 98.94 120 THR B O 1
ATOM 2250 N N . ASP B 1 121 ? -0.72 4 9.258 1 98.88 121 ASP B N 1
ATOM 2251 C CA . ASP B 1 121 ? -1.181 2.648 8.961 1 98.88 121 ASP B CA 1
ATOM 2252 C C . ASP B 1 121 ? -2.365 2.67 8 1 98.88 121 ASP B C 1
ATOM 2254 O O . ASP B 1 121 ? -2.977 1.633 7.734 1 98.88 121 ASP B O 1
ATOM 2258 N N . ILE B 1 122 ? -2.73 3.83 7.445 1 98.81 122 ILE B N 1
ATOM 2259 C CA . ILE B 1 122 ? -3.842 3.924 6.5 1 98.81 122 ILE B CA 1
ATOM 2260 C C . ILE B 1 122 ? -3.436 4.789 5.309 1 98.81 122 ILE B C 1
ATOM 2262 O O . ILE B 1 122 ? -3.031 4.27 4.266 1 98.81 122 ILE B O 1
ATOM 2266 N N . CYS B 1 123 ? -3.508 6.113 5.457 1 98.94 123 CYS B N 1
ATOM 2267 C CA . CYS B 1 123 ? -3.314 6.98 4.301 1 98.94 123 CYS B CA 1
ATOM 2268 C C . CYS B 1 123 ? -1.835 7.125 3.967 1 98.94 123 CYS B C 1
ATOM 2270 O O . CYS B 1 123 ? -1.466 7.242 2.797 1 98.94 123 CYS B O 1
ATOM 2272 N N . VAL B 1 124 ? -0.916 7.152 4.941 1 98.94 124 VAL B N 1
ATOM 2273 C CA . VAL B 1 124 ? 0.51 7.293 4.668 1 98.94 124 VAL B CA 1
ATOM 2274 C C . VAL B 1 124 ? 1.017 6.055 3.93 1 98.94 124 VAL B C 1
ATOM 2276 O O . VAL B 1 124 ? 1.608 6.164 2.854 1 98.94 124 VAL B O 1
ATOM 2279 N N . ILE B 1 125 ? 0.754 4.906 4.473 1 98.94 125 ILE B N 1
ATOM 2280 C CA . ILE B 1 125 ? 1.236 3.684 3.84 1 98.94 125 ILE B CA 1
ATOM 2281 C C . ILE B 1 125 ? 0.596 3.531 2.461 1 98.94 125 ILE B C 1
ATOM 2283 O O . ILE B 1 125 ? 1.248 3.09 1.513 1 98.94 125 ILE B O 1
ATOM 2287 N N . SER B 1 126 ? -0.697 3.857 2.283 1 98.94 126 SER B N 1
ATOM 2288 C CA . SER B 1 126 ? -1.361 3.752 0.989 1 98.94 126 SER B CA 1
ATOM 2289 C C . SER B 1 126 ? -0.654 4.598 -0.066 1 98.94 126 SER B C 1
ATOM 2291 O O . SER B 1 126 ? -0.339 4.105 -1.152 1 98.94 126 SER B O 1
ATOM 2293 N N . ASN B 1 127 ? -0.358 5.82 0.277 1 98.94 127 ASN B N 1
ATOM 2294 C CA . ASN B 1 127 ? 0.318 6.699 -0.669 1 98.94 127 ASN B CA 1
ATOM 2295 C C . ASN B 1 127 ? 1.759 6.262 -0.913 1 98.94 127 ASN B C 1
ATOM 2297 O O . ASN B 1 127 ? 2.254 6.336 -2.039 1 98.94 127 ASN B O 1
ATOM 2301 N N . ALA B 1 128 ? 2.461 5.82 0.134 1 98.94 128 ALA B N 1
ATOM 2302 C CA . ALA B 1 128 ? 3.844 5.371 -0.007 1 98.94 128 ALA B CA 1
ATOM 2303 C C . ALA B 1 128 ? 3.943 4.203 -0.982 1 98.94 128 ALA B C 1
ATOM 2305 O O . ALA B 1 128 ? 4.824 4.18 -1.847 1 98.94 128 ALA B O 1
ATOM 2306 N N . MET B 1 129 ? 3.027 3.285 -0.849 1 98.81 129 MET B N 1
ATOM 2307 C CA . MET B 1 129 ? 3.041 2.104 -1.706 1 98.81 129 MET B CA 1
ATOM 2308 C C . MET B 1 129 ? 2.756 2.479 -3.156 1 98.81 129 MET B C 1
ATOM 2310 O O . MET B 1 129 ? 3.383 1.947 -4.074 1 98.81 129 MET B O 1
ATOM 2314 N N . ILE B 1 130 ? 1.836 3.371 -3.398 1 98.75 130 ILE B N 1
ATOM 2315 C CA . ILE B 1 130 ? 1.499 3.836 -4.738 1 98.75 130 ILE B CA 1
ATOM 2316 C C . ILE B 1 130 ? 2.707 4.527 -5.367 1 98.75 130 ILE B C 1
ATOM 2318 O O . ILE B 1 130 ? 3.059 4.258 -6.516 1 98.75 130 ILE B O 1
ATOM 2322 N N . LEU B 1 131 ? 3.359 5.359 -4.602 1 98.88 131 LEU B N 1
ATOM 2323 C CA . LEU B 1 131 ? 4.52 6.09 -5.098 1 98.88 131 LEU B CA 1
ATOM 2324 C C . LEU B 1 131 ? 5.645 5.133 -5.477 1 98.88 131 LEU B C 1
ATOM 2326 O O . LEU B 1 131 ? 6.262 5.281 -6.535 1 98.88 131 LEU B O 1
ATOM 2330 N N . LYS B 1 132 ? 5.895 4.184 -4.59 1 98.69 132 LYS B N 1
ATOM 2331 C CA . LYS B 1 132 ? 6.977 3.236 -4.84 1 98.69 132 LYS B CA 1
ATOM 2332 C C . LYS B 1 132 ? 6.723 2.434 -6.113 1 98.69 132 LYS B C 1
ATOM 2334 O O . LYS B 1 132 ? 7.645 2.184 -6.891 1 98.69 132 LYS B O 1
ATOM 2339 N N . ALA B 1 133 ? 5.48 2.062 -6.324 1 98.19 133 ALA B N 1
ATOM 2340 C CA . ALA B 1 133 ? 5.121 1.308 -7.523 1 98.19 133 ALA B CA 1
ATOM 2341 C C . ALA B 1 133 ? 5.242 2.174 -8.773 1 98.19 133 ALA B C 1
ATOM 2343 O O . ALA B 1 133 ? 5.703 1.704 -9.82 1 98.19 133 ALA B O 1
ATOM 2344 N N . ALA B 1 134 ? 4.906 3.396 -8.688 1 98.19 134 ALA B N 1
ATOM 2345 C CA . ALA B 1 134 ? 4.859 4.297 -9.836 1 98.19 134 ALA B CA 1
ATOM 2346 C C . ALA B 1 134 ? 6.266 4.703 -10.273 1 98.19 134 ALA B C 1
ATOM 2348 O O . ALA B 1 134 ? 6.512 4.934 -11.453 1 98.19 134 ALA B O 1
ATOM 2349 N N . SER B 1 135 ? 7.137 4.855 -9.312 1 97.81 135 SER B N 1
ATOM 2350 C CA . SER B 1 135 ? 8.5 5.281 -9.586 1 97.81 135 SER B CA 1
ATOM 2351 C C . SER B 1 135 ? 9.508 4.469 -8.781 1 97.81 135 SER B C 1
ATOM 2353 O O . SER B 1 135 ? 10.086 4.969 -7.812 1 97.81 135 SER B O 1
ATOM 2355 N N . PRO B 1 136 ? 9.836 3.314 -9.258 1 97.25 136 PRO B N 1
ATOM 2356 C CA . PRO B 1 136 ? 10.664 2.385 -8.484 1 97.25 136 PRO B CA 1
ATOM 2357 C C . PRO B 1 136 ? 12.078 2.91 -8.25 1 97.25 136 PRO B C 1
ATOM 2359 O O . PRO B 1 136 ? 12.75 2.486 -7.309 1 97.25 136 PRO B O 1
ATOM 2362 N N . GLU B 1 137 ? 12.5 3.871 -9.07 1 97.69 137 GLU B N 1
ATOM 2363 C CA . GLU B 1 137 ? 13.859 4.387 -8.93 1 97.69 137 GLU B CA 1
ATOM 2364 C C . GLU B 1 137 ? 13.875 5.688 -8.133 1 97.69 137 GLU B C 1
ATOM 2366 O O . GLU B 1 137 ? 14.938 6.254 -7.879 1 97.69 137 GLU B O 1
ATOM 2371 N N . GLN B 1 138 ? 12.773 6.234 -7.82 1 98.19 138 GLN B N 1
ATOM 2372 C CA . GLN B 1 138 ? 12.656 7.418 -6.977 1 98.19 138 GLN B CA 1
ATOM 2373 C C . GLN B 1 138 ? 12.828 7.066 -5.504 1 98.19 138 GLN B C 1
ATOM 2375 O O . GLN B 1 138 ? 12.312 6.047 -5.043 1 98.19 138 GLN B O 1
ATOM 2380 N N . LYS B 1 139 ? 13.594 7.906 -4.762 1 98.25 139 LYS B N 1
ATOM 2381 C CA . LYS B 1 139 ? 13.734 7.684 -3.326 1 98.25 139 LYS B CA 1
ATOM 2382 C C . LYS B 1 139 ? 12.461 8.086 -2.58 1 98.25 139 LYS B C 1
ATOM 2384 O O . LYS B 1 139 ? 12.062 9.25 -2.615 1 98.25 139 LYS B O 1
ATOM 2389 N N . ILE B 1 140 ? 11.828 7.133 -1.995 1 98.81 140 ILE B N 1
ATOM 2390 C CA . ILE B 1 140 ? 10.633 7.371 -1.188 1 98.81 140 ILE B CA 1
ATOM 2391 C C . ILE B 1 140 ? 10.953 7.113 0.285 1 98.81 140 ILE B C 1
ATOM 2393 O O . ILE B 1 140 ? 11.508 6.07 0.634 1 98.81 140 ILE B O 1
ATOM 2397 N N . ALA B 1 141 ? 10.625 8.047 1.138 1 98.88 141 ALA B N 1
ATOM 2398 C CA . ALA B 1 141 ? 10.914 7.922 2.564 1 98.88 141 ALA B CA 1
ATOM 2399 C C . ALA B 1 141 ? 9.711 8.352 3.404 1 98.88 141 ALA B C 1
ATOM 2401 O O . ALA B 1 141 ? 8.828 9.062 2.92 1 98.88 141 ALA B O 1
ATOM 2402 N N . VAL B 1 142 ? 9.68 7.848 4.605 1 98.94 142 VAL B N 1
ATOM 2403 C CA . VAL B 1 142 ? 8.734 8.266 5.633 1 98.94 142 VAL B CA 1
ATOM 2404 C C . VAL B 1 142 ? 9.484 8.711 6.879 1 98.94 142 VAL B C 1
ATOM 2406 O O . VAL B 1 142 ? 10.391 8.016 7.352 1 98.94 142 VAL B O 1
ATOM 2409 N N . ASP B 1 143 ? 9.203 9.883 7.324 1 98.88 143 ASP B N 1
ATOM 2410 C CA . ASP B 1 143 ? 9.711 10.297 8.625 1 98.88 143 ASP B CA 1
ATOM 2411 C C . ASP B 1 143 ? 8.773 9.867 9.75 1 98.88 143 ASP B C 1
ATOM 2413 O O . ASP B 1 143 ? 7.781 10.539 10.031 1 98.88 143 ASP B O 1
ATOM 2417 N N . ALA B 1 144 ? 9.148 8.82 10.391 1 98.88 144 ALA B N 1
ATOM 2418 C CA . ALA B 1 144 ? 8.281 8.156 11.367 1 98.88 144 ALA B CA 1
ATOM 2419 C C . ALA B 1 144 ? 7.953 9.086 12.531 1 98.88 144 ALA B C 1
ATOM 2421 O O . ALA B 1 144 ? 6.867 9.008 13.109 1 98.88 144 ALA B O 1
ATOM 2422 N N . SER B 1 145 ? 8.852 9.93 12.922 1 98.69 145 SER B N 1
ATOM 2423 C CA . SER B 1 145 ? 8.648 10.82 14.062 1 98.69 145 SER B CA 1
ATOM 2424 C C . SER B 1 145 ? 7.605 11.883 13.75 1 98.69 145 SER B C 1
ATOM 2426 O O . SER B 1 145 ? 7.102 12.547 14.664 1 98.69 145 SER B O 1
ATOM 2428 N N . CYS B 1 146 ? 7.281 12.047 12.469 1 98.81 146 CYS B N 1
ATOM 2429 C CA . CYS B 1 146 ? 6.305 13.039 12.031 1 98.81 146 CYS B CA 1
ATOM 2430 C C . CYS B 1 146 ? 5.051 12.359 11.492 1 98.81 146 CYS B C 1
ATOM 2432 O O . CYS B 1 146 ? 4.363 12.914 10.625 1 98.81 146 CYS B O 1
ATOM 2434 N N . CYS B 1 147 ? 4.859 11.156 11.938 1 98.94 147 CYS B N 1
ATOM 2435 C CA . CYS B 1 147 ? 3.654 10.398 11.633 1 98.94 147 CYS B CA 1
ATOM 2436 C C . CYS B 1 147 ? 3.049 9.805 12.898 1 98.94 147 CYS B C 1
ATOM 2438 O O . CYS B 1 147 ? 3.727 9.688 13.922 1 98.94 147 CYS B O 1
ATOM 2440 N N . ALA B 1 148 ? 1.813 9.484 12.828 1 98.81 148 ALA B N 1
ATOM 2441 C CA . ALA B 1 148 ? 1.13 8.703 13.852 1 98.81 148 ALA B CA 1
ATOM 2442 C C . ALA B 1 148 ? 0.08 7.781 13.234 1 98.81 148 ALA B C 1
ATOM 2444 O O . ALA B 1 148 ? -0.546 8.133 12.234 1 98.81 148 ALA B O 1
ATOM 2445 N N . GLY B 1 149 ? 0.017 6.566 13.805 1 98.44 149 GLY B N 1
ATOM 2446 C CA . GLY B 1 149 ? -1.025 5.637 13.398 1 98.44 149 GLY B CA 1
ATOM 2447 C C . GLY B 1 149 ? -2.268 5.723 14.266 1 98.44 149 GLY B C 1
ATOM 2448 O O . GLY B 1 149 ? -2.33 6.527 15.195 1 98.44 149 GLY B O 1
ATOM 2449 N N . VAL B 1 150 ? -3.268 4.926 13.922 1 98.38 150 VAL B N 1
ATOM 2450 C CA . VAL B 1 150 ? -4.488 4.828 14.711 1 98.38 150 VAL B CA 1
ATOM 2451 C C . VAL B 1 150 ? -4.148 4.355 16.125 1 98.38 150 VAL B C 1
ATOM 2453 O O . VAL B 1 150 ? -4.746 4.82 17.109 1 98.38 150 VAL B O 1
ATOM 2456 N N . THR B 1 151 ? -3.279 3.43 16.234 1 98.12 151 THR B N 1
ATOM 2457 C CA . THR B 1 151 ? -2.689 2.977 17.484 1 98.12 151 THR B CA 1
ATOM 2458 C C . THR B 1 151 ? -1.171 2.883 17.375 1 98.12 151 THR B C 1
ATOM 2460 O O . THR B 1 151 ? -0.634 2.811 16.266 1 98.12 151 THR B O 1
ATOM 2463 N N . PRO B 1 152 ? -0.492 2.939 18.531 1 97.94 152 PRO B N 1
ATOM 2464 C CA . PRO B 1 152 ? 0.957 2.734 18.453 1 97.94 152 PRO B CA 1
ATOM 2465 C C . PRO B 1 152 ? 1.335 1.418 17.781 1 97.94 152 PRO B C 1
ATOM 2467 O O . PRO B 1 152 ? 2.32 1.361 17.047 1 97.94 152 PRO B O 1
ATOM 2470 N N . GLU B 1 153 ? 0.544 0.361 18.016 1 97.62 153 GLU B N 1
ATOM 2471 C CA . GLU B 1 153 ? 0.821 -0.943 17.422 1 97.62 153 GLU B CA 1
ATOM 2472 C C . GLU B 1 153 ? 0.653 -0.905 15.906 1 97.62 153 GLU B C 1
ATOM 2474 O O . GLU B 1 153 ? 1.513 -1.39 15.164 1 97.62 153 GLU B O 1
ATOM 2479 N N . SER B 1 154 ? -0.415 -0.333 15.422 1 98.12 154 SER B N 1
ATOM 2480 C CA . SER B 1 154 ? -0.645 -0.288 13.977 1 98.12 154 SER B CA 1
ATOM 2481 C C . SER B 1 154 ? 0.323 0.671 13.297 1 98.12 154 SER B C 1
ATOM 2483 O O . SER B 1 154 ? 0.676 0.479 12.133 1 98.12 154 SER B O 1
ATOM 2485 N N . HIS B 1 155 ? 0.755 1.733 14.039 1 98.75 155 HIS B N 1
ATOM 2486 C CA . HIS B 1 155 ? 1.826 2.602 13.562 1 98.75 155 HIS B CA 1
ATOM 2487 C C . HIS B 1 155 ? 3.092 1.803 13.266 1 98.75 155 HIS B C 1
ATOM 2489 O O . HIS B 1 155 ? 3.621 1.861 12.156 1 98.75 155 HIS B O 1
ATOM 2495 N N . LYS B 1 156 ? 3.504 1.051 14.211 1 98.5 156 LYS B N 1
ATOM 2496 C CA . LYS B 1 156 ? 4.719 0.251 14.078 1 98.5 156 LYS B CA 1
ATOM 2497 C C . LYS B 1 156 ? 4.562 -0.796 12.977 1 98.5 156 LYS B C 1
ATOM 2499 O O . LYS B 1 156 ? 5.488 -1.026 12.195 1 98.5 156 LYS B O 1
ATOM 2504 N N . GLY B 1 157 ? 3.424 -1.475 12.945 1 98.38 157 GLY B N 1
ATOM 2505 C CA . GLY B 1 157 ? 3.158 -2.463 11.914 1 98.38 157 GLY B CA 1
ATOM 2506 C C . GLY B 1 157 ? 3.242 -1.897 10.508 1 98.38 157 GLY B C 1
ATOM 2507 O O . GLY B 1 157 ? 3.816 -2.523 9.617 1 98.38 157 GLY B O 1
ATOM 2508 N N . ALA B 1 158 ? 2.701 -0.706 10.305 1 98.88 158 ALA B N 1
ATOM 2509 C CA . ALA B 1 158 ? 2.719 -0.052 9 1 98.88 158 ALA B CA 1
ATOM 2510 C C . ALA B 1 158 ? 4.145 0.315 8.594 1 98.88 158 ALA B C 1
ATOM 2512 O O . ALA B 1 158 ? 4.52 0.159 7.426 1 98.88 158 ALA B O 1
ATOM 2513 N N . LEU B 1 159 ? 4.91 0.849 9.555 1 98.94 159 LEU B N 1
ATOM 2514 C CA . LEU B 1 159 ? 6.297 1.2 9.273 1 98.94 159 LEU B CA 1
ATOM 2515 C C . LEU B 1 159 ? 7.094 -0.028 8.844 1 98.94 159 LEU B C 1
ATOM 2517 O O . LEU B 1 159 ? 7.863 0.031 7.883 1 98.94 159 LEU B O 1
ATOM 2521 N N . LYS B 1 160 ? 6.891 -1.142 9.523 1 98.75 160 LYS B N 1
ATOM 2522 C CA . LYS B 1 160 ? 7.582 -2.381 9.172 1 98.75 160 LYS B CA 1
ATOM 2523 C C . LYS B 1 160 ? 7.176 -2.863 7.785 1 98.75 160 LYS B C 1
ATOM 2525 O O . LYS B 1 160 ? 8.023 -3.316 7.008 1 98.75 160 LYS B O 1
ATOM 2530 N N . ALA B 1 161 ? 5.891 -2.779 7.527 1 98.81 161 ALA B N 1
ATOM 2531 C CA . ALA B 1 161 ? 5.398 -3.199 6.219 1 98.81 161 ALA B CA 1
ATOM 2532 C C . ALA B 1 161 ? 6.016 -2.357 5.105 1 98.81 161 ALA B C 1
ATOM 2534 O O . ALA B 1 161 ? 6.438 -2.891 4.074 1 98.81 161 ALA B O 1
ATOM 2535 N N . MET B 1 162 ? 6.098 -1.071 5.328 1 98.94 162 MET B N 1
ATOM 2536 C CA . MET B 1 162 ? 6.672 -0.172 4.332 1 98.94 162 MET B CA 1
ATOM 2537 C C . MET B 1 162 ? 8.156 -0.445 4.145 1 98.94 162 MET B C 1
ATOM 2539 O O . MET B 1 162 ? 8.672 -0.395 3.025 1 98.94 162 MET B O 1
ATOM 2543 N N . LYS B 1 163 ? 8.812 -0.701 5.234 1 98.69 163 LYS B N 1
ATOM 2544 C CA . LYS B 1 163 ? 10.234 -1.013 5.16 1 98.69 163 LYS B CA 1
ATOM 2545 C C . LYS B 1 163 ? 10.484 -2.238 4.285 1 98.69 163 LYS B C 1
ATOM 2547 O O . LYS B 1 163 ? 11.438 -2.262 3.5 1 98.69 163 LYS B O 1
ATOM 2552 N N . MET B 1 164 ? 9.648 -3.256 4.395 1 98.38 164 MET B N 1
ATOM 2553 C CA . MET B 1 164 ? 9.758 -4.465 3.584 1 98.38 164 MET B CA 1
ATOM 2554 C C . MET B 1 164 ? 9.641 -4.137 2.1 1 98.38 164 MET B C 1
ATOM 2556 O O . MET B 1 164 ? 10.211 -4.832 1.259 1 98.38 164 MET B O 1
ATOM 2560 N N . CYS B 1 165 ? 8.961 -3.066 1.801 1 98.69 165 CYS B N 1
ATOM 2561 C CA . CYS B 1 165 ? 8.758 -2.645 0.42 1 98.69 165 CYS B CA 1
ATOM 2562 C C . CYS B 1 165 ? 9.75 -1.562 0.027 1 98.69 165 CYS B C 1
ATOM 2564 O O . CYS B 1 165 ? 9.469 -0.738 -0.845 1 98.69 165 CYS B O 1
ATOM 2566 N N . GLN B 1 166 ? 10.812 -1.471 0.751 1 98.5 166 GLN B N 1
ATOM 2567 C CA . GLN B 1 166 ? 11.984 -0.661 0.448 1 98.5 166 GLN B CA 1
ATOM 2568 C C . GLN B 1 166 ? 11.648 0.827 0.466 1 98.5 166 GLN B C 1
ATOM 2570 O O . GLN B 1 166 ? 12.219 1.606 -0.303 1 98.5 166 GLN B O 1
ATOM 2575 N N . ILE B 1 167 ? 10.664 1.186 1.187 1 98.81 167 ILE B N 1
ATOM 2576 C CA . ILE B 1 167 ? 10.477 2.572 1.6 1 98.81 167 ILE B CA 1
ATOM 2577 C C . ILE B 1 167 ? 11.398 2.891 2.777 1 98.81 167 ILE B C 1
ATOM 2579 O O . ILE B 1 167 ? 11.438 2.146 3.76 1 98.81 167 ILE B O 1
ATOM 2583 N N . GLU B 1 168 ? 12.156 3.963 2.627 1 98.69 168 GLU B N 1
ATOM 2584 C CA . GLU B 1 168 ? 13.078 4.328 3.697 1 98.69 168 GLU B CA 1
ATOM 2585 C C . GLU B 1 168 ? 12.328 4.891 4.902 1 98.69 168 GLU B C 1
ATOM 2587 O O . GLU B 1 168 ? 11.57 5.852 4.773 1 98.69 168 GLU B O 1
ATOM 2592 N N . ILE B 1 169 ? 12.539 4.266 6.078 1 98.88 169 ILE B N 1
ATOM 2593 C CA . ILE B 1 169 ? 11.93 4.75 7.312 1 98.88 169 ILE B CA 1
ATOM 2594 C C . ILE B 1 169 ? 12.961 5.531 8.125 1 98.88 169 ILE B C 1
ATOM 2596 O O . ILE B 1 169 ? 14 4.988 8.516 1 98.88 169 ILE B O 1
ATOM 2600 N N . ARG B 1 170 ? 12.648 6.801 8.32 1 98.69 170 ARG B N 1
ATOM 2601 C CA . ARG B 1 170 ? 13.555 7.68 9.047 1 98.69 170 ARG B CA 1
ATOM 2602 C C . ARG B 1 170 ? 13.031 7.977 10.445 1 98.69 170 ARG B C 1
ATOM 2604 O O . ARG B 1 170 ? 11.812 7.992 10.664 1 98.69 170 ARG B O 1
ATOM 2611 N N . ASN B 1 171 ? 13.961 8.227 11.391 1 97.94 171 ASN B N 1
ATOM 2612 C CA . ASN B 1 171 ? 13.648 8.672 12.75 1 97.94 171 ASN B CA 1
ATOM 2613 C C . ASN B 1 171 ? 12.688 7.703 13.445 1 97.94 171 ASN B C 1
ATOM 2615 O O . ASN B 1 171 ? 11.68 8.125 14.016 1 97.94 171 ASN B O 1
ATOM 2619 N N . SER B 1 172 ? 12.992 6.406 13.273 1 92.62 172 SER B N 1
ATOM 2620 C CA . SER B 1 172 ? 12.203 5.336 13.867 1 92.62 172 SER B CA 1
ATOM 2621 C C . SER B 1 172 ? 13.07 4.398 14.695 1 92.62 172 SER B C 1
ATOM 2623 O O . SER B 1 172 ? 14.273 4.27 14.438 1 92.62 172 SER B O 1
ATOM 2625 N N . SER B 1 173 ? 12.594 3.809 15.797 1 87.12 173 SER B N 1
ATOM 2626 C CA . SER B 1 173 ? 13.312 2.818 16.594 1 87.12 173 SER B CA 1
ATOM 2627 C C . SER B 1 173 ? 12.977 1.399 16.156 1 87.12 173 SER B C 1
ATOM 2629 O O . SER B 1 173 ? 13.352 0.43 16.812 1 87.12 173 SER B O 1
ATOM 2631 N N . ILE B 1 174 ? 12.328 1.339 15.047 1 81.69 174 ILE B N 1
ATOM 2632 C CA . ILE B 1 174 ? 11.891 -0.003 14.672 1 81.69 174 ILE B CA 1
ATOM 2633 C C . ILE B 1 174 ? 13.023 -0.732 13.953 1 81.69 174 ILE B C 1
ATOM 2635 O O . ILE B 1 174 ? 13.883 -0.101 13.336 1 81.69 174 ILE B O 1
#

Foldseek 3Di:
DAAEAEEAEAQFQCPPPNQLHDPLSVVLQVVVLVVVVPDDGYAYEYEWAEDAPCQCVDPNCVVVVTDALYPPDRRRDRDPSCVVVVVRHPYYHYDPALEDLCVLVVCVVGQEYEYAYPALLTNVLRHQVSNCVSCVNHQAEYELSRHHHSDPVSSVVSLVVSVVVVHHYHPDPD/DAAEAEEAEAQFQCPPPNQLHDPLSVVLQVVVLVVVVPDDGYAYEYEWAEDAPCQCVDPNCVVVVTDALYPPDRRRDRDPSCVVVVVRHPYYHYDPALEDLCVLVVCVVGQEYEYAYPALLTNVLRHQVSNCVSCVNHQAEYELSRHHHSDPVSSVVSLVVSVVSVHHYHPDPD

pLDDT: mean 97.44, std 4.64, range [54.25, 98.94]